Protein AF-A0A845HNL4-F1 (afdb_monomer_lite)

Radius of gyration: 24.34 Å; chains: 1; bounding box: 58×32×69 Å

Structure (mmCIF, N/CA/C/O backbone):
data_AF-A0A845HNL4-F1
#
_entry.id   AF-A0A845HNL4-F1
#
loop_
_atom_site.group_PDB
_atom_site.id
_atom_site.type_symbol
_atom_site.label_atom_id
_atom_site.label_alt_id
_atom_site.label_comp_id
_atom_site.label_asym_id
_atom_site.label_entity_id
_atom_site.label_seq_id
_atom_site.pdbx_PDB_ins_code
_atom_site.Cartn_x
_atom_site.Cartn_y
_atom_site.Cartn_z
_atom_site.occupancy
_atom_site.B_iso_or_equiv
_atom_site.auth_seq_id
_atom_site.auth_comp_id
_atom_site.auth_asym_id
_atom_site.auth_atom_id
_atom_site.pdbx_PDB_model_num
ATOM 1 N N . PRO A 1 1 ? -21.648 11.601 15.385 1.00 53.59 1 PRO A N 1
ATOM 2 C CA . PRO A 1 1 ? -22.491 10.475 14.918 1.00 53.59 1 PRO A CA 1
ATOM 3 C C . PRO A 1 1 ? -21.629 9.382 14.269 1.00 53.59 1 PRO A C 1
ATOM 5 O O . PRO A 1 1 ? -20.852 9.674 13.364 1.00 53.59 1 PRO A O 1
ATOM 8 N N . SER A 1 2 ? -21.687 8.156 14.793 1.00 60.50 2 SER A N 1
ATOM 9 C CA . SER A 1 2 ? -21.095 6.985 14.138 1.00 60.50 2 SER A CA 1
ATOM 10 C C . SER A 1 2 ? -21.927 6.616 12.909 1.00 60.50 2 SER A C 1
ATOM 12 O O . SER A 1 2 ? -23.152 6.721 12.933 1.00 60.50 2 SER A O 1
ATOM 14 N N . LEU A 1 3 ? -21.265 6.203 11.829 1.00 73.12 3 LEU A N 1
ATOM 15 C CA . LEU A 1 3 ? -21.950 5.634 10.673 1.00 73.12 3 LEU A CA 1
ATOM 16 C C . LEU A 1 3 ? -22.467 4.246 11.077 1.00 73.12 3 LEU A C 1
ATOM 18 O O . LEU A 1 3 ? -21.665 3.378 11.423 1.00 73.12 3 LEU A O 1
ATOM 22 N N . VAL A 1 4 ? -23.784 4.047 11.073 1.00 77.44 4 VAL A N 1
ATOM 23 C CA . VAL A 1 4 ? -24.401 2.739 11.327 1.00 77.44 4 VAL A CA 1
ATOM 24 C C . VAL A 1 4 ? -24.796 2.144 9.981 1.00 77.44 4 VAL A C 1
ATOM 26 O O . VAL A 1 4 ? -25.633 2.699 9.275 1.00 77.44 4 VAL A O 1
ATOM 29 N N . LEU A 1 5 ? -24.163 1.032 9.615 1.00 80.38 5 LEU A N 1
ATOM 30 C CA . LEU A 1 5 ? -24.476 0.267 8.410 1.00 80.38 5 LEU A CA 1
ATOM 31 C C . LEU A 1 5 ? -25.346 -0.929 8.803 1.00 80.38 5 LEU A C 1
ATOM 33 O O . LEU A 1 5 ? -24.921 -1.765 9.599 1.00 80.38 5 LEU A O 1
ATOM 37 N N . ALA A 1 6 ? -26.553 -1.016 8.244 1.00 85.50 6 ALA A N 1
ATOM 38 C CA . ALA A 1 6 ? -27.406 -2.187 8.407 1.00 85.50 6 ALA A CA 1
ATOM 39 C C . ALA A 1 6 ? -26.851 -3.332 7.549 1.00 85.50 6 ALA A C 1
ATOM 41 O O . ALA A 1 6 ? -26.884 -3.269 6.320 1.00 85.50 6 ALA A O 1
ATOM 42 N N . LEU A 1 7 ? -26.307 -4.362 8.196 1.00 83.31 7 LEU A N 1
ATOM 43 C CA . LEU A 1 7 ? -25.705 -5.502 7.515 1.00 83.31 7 LEU A CA 1
ATOM 44 C C . LEU A 1 7 ? -26.688 -6.687 7.514 1.00 83.31 7 LEU A C 1
ATOM 46 O O . LEU A 1 7 ? -27.108 -7.118 8.589 1.00 83.31 7 LEU A O 1
ATOM 50 N N . PRO A 1 8 ? -27.056 -7.244 6.346 1.00 91.69 8 PRO A N 1
ATOM 51 C CA . PRO A 1 8 ? -27.871 -8.452 6.276 1.00 91.69 8 PRO A CA 1
ATOM 52 C C . PRO A 1 8 ? -27.253 -9.600 7.082 1.00 91.69 8 PRO A C 1
ATOM 54 O O . PRO A 1 8 ? -26.057 -9.878 6.961 1.00 91.69 8 PRO A O 1
ATOM 57 N N . MET A 1 9 ? -28.068 -10.319 7.856 1.00 89.75 9 MET A N 1
ATOM 58 C CA . MET A 1 9 ? -27.580 -11.375 8.753 1.00 89.75 9 MET A CA 1
ATOM 59 C C . MET A 1 9 ? -26.735 -12.474 8.072 1.00 89.75 9 MET A C 1
ATOM 61 O O . MET A 1 9 ? -25.741 -12.911 8.658 1.00 89.75 9 MET A O 1
ATOM 65 N N . PRO A 1 10 ? -27.027 -12.903 6.825 1.00 92.75 10 PRO A N 1
ATOM 66 C CA . PRO A 1 10 ? -26.163 -13.849 6.117 1.00 92.75 10 PRO A CA 1
ATOM 67 C C . PRO A 1 10 ? -24.730 -13.331 5.928 1.00 92.75 10 PRO A C 1
ATOM 69 O O . PRO A 1 10 ? -23.771 -14.078 6.134 1.00 92.75 10 PRO A O 1
ATOM 72 N N . LEU A 1 11 ? -24.578 -12.043 5.599 1.00 91.69 11 LEU A N 1
ATOM 73 C CA . LEU A 1 11 ? -23.271 -11.400 5.457 1.00 91.69 11 LEU A CA 1
ATOM 74 C C . LEU A 1 11 ? -22.574 -11.268 6.813 1.00 91.69 11 LEU A C 1
ATOM 76 O O . LEU A 1 11 ? -21.374 -11.512 6.899 1.00 91.69 11 LEU A O 1
ATOM 80 N N . ALA A 1 12 ? -23.320 -10.963 7.881 1.00 89.81 12 ALA A N 1
ATOM 81 C CA . ALA A 1 12 ? -22.763 -10.839 9.228 1.00 89.81 12 ALA A CA 1
ATOM 82 C C . ALA A 1 12 ? -22.182 -12.174 9.711 1.00 89.81 12 ALA A C 1
ATOM 84 O O . ALA A 1 12 ? -21.071 -12.221 10.235 1.00 89.81 12 ALA A O 1
ATOM 85 N N . ARG A 1 13 ? -22.889 -13.281 9.455 1.00 92.56 13 ARG A N 1
ATOM 86 C CA . ARG A 1 13 ? -22.424 -14.635 9.787 1.00 92.56 13 ARG A CA 1
ATOM 87 C C . ARG A 1 13 ? -21.204 -15.049 8.968 1.00 92.56 13 ARG A C 1
ATOM 89 O O . ARG A 1 13 ? -20.293 -15.667 9.516 1.00 92.56 13 ARG A O 1
ATOM 96 N N . ALA A 1 14 ? -21.161 -14.706 7.679 1.00 92.44 14 ALA A N 1
ATOM 97 C CA . ALA A 1 14 ? -19.982 -14.943 6.847 1.00 92.44 14 ALA A CA 1
ATOM 98 C C . ALA A 1 14 ? -18.769 -14.154 7.370 1.00 92.44 14 ALA A C 1
ATOM 100 O O . ALA A 1 14 ? -17.710 -14.739 7.598 1.00 92.44 14 ALA A O 1
ATOM 101 N N . ALA A 1 15 ? -18.953 -12.862 7.655 1.00 88.62 15 ALA A N 1
ATOM 102 C CA . ALA A 1 15 ? -17.921 -12.007 8.229 1.00 88.62 15 ALA A CA 1
ATOM 103 C C . ALA A 1 15 ? -17.429 -12.534 9.585 1.00 88.62 15 ALA A C 1
ATOM 105 O O . ALA A 1 15 ? -16.225 -12.591 9.807 1.00 88.62 15 ALA A O 1
ATOM 106 N N . ALA A 1 16 ? -18.329 -12.992 10.459 1.00 90.38 16 ALA A N 1
ATOM 107 C CA . ALA A 1 16 ? -17.974 -13.548 11.762 1.00 90.38 16 ALA A CA 1
ATOM 108 C C . ALA A 1 16 ? -17.134 -14.832 11.662 1.00 90.38 16 ALA A C 1
ATOM 110 O O . ALA A 1 16 ? -16.214 -15.020 12.453 1.00 90.38 16 ALA A O 1
ATOM 111 N N . ARG A 1 17 ? -17.396 -15.701 10.675 1.00 91.00 17 ARG A N 1
ATOM 112 C CA . ARG A 1 17 ? -16.577 -16.906 10.439 1.00 91.00 17 ARG A CA 1
ATOM 113 C C . ARG A 1 17 ? -15.164 -16.563 9.984 1.00 91.00 17 ARG A C 1
ATOM 115 O O . ARG A 1 17 ? -14.217 -17.164 10.473 1.00 91.00 17 ARG A O 1
ATOM 122 N N . VAL A 1 18 ? -15.034 -15.597 9.076 1.00 87.12 18 VAL A N 1
ATOM 123 C CA . VAL A 1 18 ? -13.724 -15.123 8.604 1.00 87.12 18 VAL A CA 1
ATOM 124 C C . VAL A 1 18 ? -12.980 -14.417 9.737 1.00 87.12 18 VAL A C 1
ATOM 126 O O . VAL A 1 18 ? -11.803 -14.673 9.968 1.00 87.12 18 VAL A O 1
ATOM 129 N N . ALA A 1 19 ? -13.676 -13.563 10.487 1.00 85.69 19 ALA A N 1
ATOM 130 C CA . ALA A 1 19 ? -13.095 -12.819 11.591 1.00 85.69 19 ALA A CA 1
ATOM 131 C C . ALA A 1 19 ? -12.638 -13.728 12.739 1.00 85.69 19 ALA A C 1
ATOM 133 O O . ALA A 1 19 ? -11.627 -13.439 13.368 1.00 85.69 19 ALA A O 1
ATOM 134 N N . ALA A 1 20 ? -13.299 -14.867 12.963 1.00 87.38 20 ALA A N 1
ATOM 135 C CA . ALA A 1 20 ? -12.880 -15.852 13.959 1.00 87.38 20 ALA A CA 1
ATOM 136 C C . ALA A 1 20 ? -11.496 -16.475 13.691 1.00 87.38 20 ALA A C 1
ATOM 138 O O . ALA A 1 20 ? -10.906 -17.041 14.607 1.00 87.38 20 ALA A O 1
ATOM 139 N N . TRP A 1 21 ? -10.950 -16.366 12.473 1.00 82.38 21 TRP A N 1
ATOM 140 C CA . TRP A 1 21 ? -9.577 -16.797 12.179 1.00 82.38 21 TRP A CA 1
ATOM 141 C C . TRP A 1 21 ? -8.518 -15.809 12.684 1.00 82.38 21 TRP A C 1
ATOM 143 O O . TRP A 1 21 ? -7.339 -16.154 12.752 1.00 82.38 21 TRP A O 1
ATOM 153 N N . MET A 1 22 ? -8.917 -14.588 13.055 1.00 77.81 22 MET A N 1
ATOM 154 C CA . MET A 1 22 ? -8.028 -13.599 13.654 1.00 77.81 22 MET A CA 1
ATOM 155 C C . MET A 1 22 ? -7.989 -13.773 15.179 1.00 77.81 22 MET A C 1
ATOM 157 O O . MET A 1 22 ? -9.034 -13.684 15.834 1.00 77.81 22 MET A O 1
ATOM 161 N N . PRO A 1 23 ? -6.796 -13.968 15.777 1.00 67.56 23 PRO A N 1
ATOM 162 C CA . PRO A 1 23 ? -6.643 -13.952 17.226 1.00 67.56 23 PRO A CA 1
ATOM 163 C C . PRO A 1 23 ? -7.203 -12.642 17.798 1.00 67.56 23 PRO A C 1
ATOM 165 O O . PRO A 1 23 ? -6.865 -11.562 17.313 1.00 67.56 23 PRO A O 1
ATOM 168 N N . SER A 1 24 ? -8.051 -12.739 18.825 1.00 73.19 24 SER A N 1
ATOM 169 C CA . SER A 1 24 ? -8.692 -11.594 19.501 1.00 73.19 24 SER A CA 1
ATOM 170 C C . SER A 1 24 ? -9.795 -10.867 18.714 1.00 73.19 24 SER A C 1
ATOM 172 O O . SER A 1 24 ? -10.089 -9.706 19.011 1.00 73.19 24 SER A O 1
ATOM 174 N N . SER A 1 25 ? -10.438 -11.515 17.735 1.00 80.50 25 SER A N 1
ATOM 175 C CA . SER A 1 25 ? -11.620 -10.933 17.086 1.00 80.50 25 SER A CA 1
ATOM 176 C C . SER A 1 25 ? -12.777 -10.734 18.072 1.00 80.50 25 SER A C 1
ATOM 178 O O . SER A 1 25 ? -13.198 -11.666 18.755 1.00 80.50 25 SER A O 1
ATOM 180 N N . ALA A 1 26 ? -13.337 -9.522 18.100 1.00 82.19 26 ALA A N 1
ATOM 181 C CA . ALA A 1 26 ? -14.572 -9.226 18.831 1.00 82.19 26 ALA A CA 1
ATOM 182 C C . ALA A 1 26 ? -15.824 -9.781 18.120 1.00 82.19 26 ALA A C 1
ATOM 184 O O . ALA A 1 26 ? -16.861 -9.998 18.751 1.00 82.19 26 ALA A O 1
ATOM 185 N N . LEU A 1 27 ? -15.730 -10.016 16.807 1.00 87.38 27 LEU A N 1
ATOM 186 C CA . LEU A 1 27 ? -16.795 -10.589 15.993 1.00 87.38 27 LEU A CA 1
ATOM 187 C C . LEU A 1 27 ? -16.498 -12.072 15.758 1.00 87.38 27 LEU A C 1
ATOM 189 O O . LEU A 1 27 ? -15.640 -12.425 14.947 1.00 87.38 27 LEU A O 1
ATOM 193 N N . THR A 1 28 ? -17.214 -12.933 16.469 1.00 91.12 28 THR A N 1
ATOM 194 C CA . THR A 1 28 ? -17.178 -14.388 16.317 1.00 91.12 28 THR A CA 1
ATOM 195 C C . THR A 1 28 ? -18.598 -14.898 16.076 1.00 91.12 28 THR A C 1
ATOM 197 O O . THR A 1 28 ? -19.565 -14.181 16.352 1.00 91.12 28 THR A O 1
ATOM 200 N N . PRO A 1 29 ? -18.775 -16.121 15.544 1.00 90.94 29 PRO A N 1
ATOM 201 C CA . PRO A 1 29 ? -20.105 -16.703 15.397 1.00 90.94 29 PRO A CA 1
ATOM 202 C C . PRO A 1 29 ? -20.878 -16.733 16.721 1.00 90.94 29 PRO A C 1
ATOM 204 O O . PRO A 1 29 ? -22.077 -16.468 16.726 1.00 90.94 29 PRO A O 1
ATOM 207 N N . ASP A 1 30 ? -20.185 -16.981 17.835 1.00 89.62 30 ASP A N 1
ATOM 208 C CA . ASP A 1 30 ? -20.789 -17.008 19.166 1.00 89.62 30 ASP A CA 1
ATOM 209 C C . ASP A 1 30 ? -21.161 -15.608 19.656 1.00 89.62 30 ASP A C 1
ATOM 211 O O . ASP A 1 30 ? -22.285 -15.417 20.111 1.00 89.62 30 ASP A O 1
ATOM 215 N N . SER A 1 31 ? -20.286 -14.604 19.504 1.00 90.31 31 SER A N 1
ATOM 216 C CA . SER A 1 31 ? -20.621 -13.232 19.913 1.00 90.31 31 SER A CA 1
ATOM 217 C C . SER A 1 31 ? -21.752 -12.644 19.067 1.00 90.31 31 SER A C 1
ATOM 219 O O . SER A 1 31 ? -22.621 -11.957 19.602 1.00 90.31 31 SER A O 1
ATOM 221 N N . LEU A 1 32 ? -21.810 -12.980 17.772 1.00 91.38 32 LEU A N 1
ATOM 222 C CA . LEU A 1 32 ? -22.928 -12.621 16.902 1.00 91.38 32 LEU A CA 1
ATOM 223 C C . LEU A 1 32 ? -24.220 -13.324 17.331 1.00 91.38 32 LEU A C 1
ATOM 225 O O . LEU A 1 32 ? -25.264 -12.683 17.379 1.00 91.38 32 LEU A O 1
ATOM 229 N N . ARG A 1 33 ? -24.164 -14.611 17.694 1.00 89.25 33 ARG A N 1
ATOM 230 C CA . ARG A 1 33 ? -25.331 -15.346 18.204 1.00 89.25 33 ARG A CA 1
ATOM 231 C C . ARG A 1 33 ? -25.833 -14.764 19.522 1.00 89.25 33 ARG A C 1
ATOM 233 O O . ARG A 1 33 ? -27.036 -14.598 19.690 1.00 89.25 33 ARG A O 1
ATOM 240 N N . MET A 1 34 ? -24.923 -14.425 20.433 1.00 88.50 34 MET A N 1
ATOM 241 C CA . MET A 1 34 ? -25.261 -13.756 21.688 1.00 88.50 34 MET A CA 1
ATOM 242 C C . MET A 1 34 ? -25.917 -12.397 21.434 1.00 88.50 34 MET A C 1
ATOM 244 O O . MET A 1 34 ? -26.867 -12.054 22.135 1.00 88.50 34 MET A O 1
ATOM 248 N N . LEU A 1 35 ? -25.445 -11.654 20.425 1.00 88.25 35 LEU A N 1
ATOM 249 C CA . LEU A 1 35 ? -26.031 -10.382 20.006 1.00 88.25 35 LEU A CA 1
ATOM 250 C C . LEU A 1 35 ? -27.430 -10.575 19.400 1.00 88.25 35 LEU A C 1
ATOM 252 O O . LEU A 1 35 ? -28.349 -9.863 19.796 1.00 88.25 35 LEU A O 1
ATOM 256 N N . GLU A 1 36 ? -27.612 -11.560 18.511 1.00 87.56 36 GLU A N 1
ATOM 257 C CA . GLU A 1 36 ? -28.922 -11.946 17.957 1.00 87.56 36 GLU A CA 1
ATOM 258 C C . GLU A 1 36 ? -29.910 -12.280 19.093 1.00 87.56 36 GLU A C 1
ATOM 260 O O . GLU A 1 36 ? -31.011 -11.745 19.128 1.00 87.56 36 GLU A O 1
ATOM 265 N N . GLN A 1 37 ? -29.496 -13.090 20.073 1.00 84.94 37 GLN A N 1
ATOM 266 C CA . GLN A 1 37 ? -30.321 -13.475 21.229 1.00 84.94 37 GLN A CA 1
ATOM 267 C C . GLN A 1 37 ? -30.581 -12.326 22.217 1.00 84.94 37 GLN A C 1
ATOM 269 O O . GLN A 1 37 ? -31.534 -12.376 22.993 1.00 84.94 37 GLN A O 1
ATOM 274 N N . SER A 1 38 ? -29.737 -11.291 22.214 1.00 82.38 38 SER A N 1
ATOM 275 C CA . SER A 1 38 ? -29.938 -10.095 23.039 1.00 82.38 38 SER A CA 1
ATOM 276 C C . SER A 1 38 ? -30.982 -9.137 22.463 1.00 82.38 38 SER A C 1
ATOM 278 O O . SER A 1 38 ? -31.469 -8.285 23.201 1.00 82.38 38 SER A O 1
ATOM 280 N N . ALA A 1 39 ? -31.350 -9.283 21.182 1.00 80.94 39 ALA A N 1
ATOM 281 C CA . ALA A 1 39 ? -32.302 -8.393 20.516 1.00 80.94 39 ALA A CA 1
ATOM 282 C C . ALA A 1 39 ? -33.675 -8.372 21.211 1.00 80.94 39 ALA A C 1
ATOM 284 O O . ALA A 1 39 ? -34.285 -7.312 21.318 1.00 80.94 39 ALA A O 1
ATOM 285 N N . ASP A 1 40 ? -34.100 -9.513 21.760 1.00 76.56 40 ASP A N 1
ATOM 286 C CA . ASP A 1 40 ? -35.367 -9.661 22.487 1.00 76.56 40 ASP A CA 1
ATOM 287 C C . ASP A 1 40 ? -35.219 -9.400 24.004 1.00 76.56 40 ASP A C 1
ATOM 289 O O . ASP A 1 40 ? -36.140 -9.648 24.779 1.00 76.56 40 ASP A O 1
ATOM 293 N N . GLY A 1 41 ? -34.040 -8.959 24.464 1.00 69.00 41 GLY A N 1
ATOM 294 C CA . GLY A 1 41 ? -33.725 -8.741 25.885 1.00 69.00 41 GLY A CA 1
ATOM 295 C C . GLY A 1 41 ? -33.493 -10.021 26.705 1.00 69.00 41 GLY A C 1
ATOM 296 O O . GLY A 1 41 ? -33.149 -9.948 27.882 1.00 69.00 41 GLY A O 1
ATOM 297 N N . GLY A 1 42 ? -33.627 -11.207 26.101 1.00 73.94 42 GLY A N 1
ATOM 298 C CA . GLY A 1 42 ? -33.476 -12.495 26.795 1.00 73.94 42 GLY A CA 1
ATOM 299 C C . GLY A 1 42 ? -32.039 -12.842 27.204 1.00 73.94 42 GLY A C 1
ATOM 300 O O . GLY A 1 42 ? -31.834 -13.662 28.094 1.00 73.94 42 GLY A O 1
ATOM 301 N N . ASN A 1 43 ? -31.043 -12.205 26.581 1.00 77.81 43 ASN A N 1
ATOM 302 C CA . ASN A 1 43 ? -29.617 -12.409 26.863 1.00 77.81 43 ASN A CA 1
ATOM 303 C C . ASN A 1 43 ? -28.954 -11.165 27.490 1.00 77.81 43 ASN A C 1
ATOM 305 O O . ASN A 1 43 ? -27.781 -10.877 27.250 1.00 77.81 43 ASN A O 1
ATOM 309 N N . THR A 1 44 ? -29.717 -10.389 28.262 1.00 77.62 44 THR A N 1
ATOM 310 C CA . THR A 1 44 ? -29.204 -9.267 29.061 1.00 77.62 44 THR A CA 1
ATOM 311 C C . THR A 1 44 ? -29.428 -9.542 30.542 1.00 77.62 44 THR A C 1
ATOM 313 O O . THR A 1 44 ? -30.558 -9.757 30.968 1.00 77.62 44 THR A O 1
ATOM 316 N N . ALA A 1 45 ? -28.352 -9.551 31.331 1.00 81.94 45 ALA A N 1
ATOM 317 C CA . ALA A 1 45 ? -28.436 -9.701 32.781 1.00 81.94 45 ALA A CA 1
ATOM 318 C C . ALA A 1 45 ? -28.841 -8.380 33.456 1.00 81.94 45 ALA A C 1
ATOM 320 O O . ALA A 1 45 ? -28.549 -7.299 32.937 1.00 81.94 45 ALA A O 1
ATOM 321 N N . ASP A 1 46 ? -29.456 -8.471 34.638 1.00 84.81 46 ASP A N 1
ATOM 322 C CA . ASP A 1 46 ? -29.698 -7.304 35.487 1.00 84.81 46 ASP A CA 1
ATOM 323 C C . ASP A 1 46 ? -28.367 -6.611 35.831 1.00 84.81 46 ASP A C 1
ATOM 325 O O . ASP A 1 46 ? -27.398 -7.239 36.266 1.00 84.81 46 ASP A O 1
ATOM 329 N N . ALA A 1 47 ? -28.319 -5.296 35.618 1.00 86.88 47 ALA A N 1
ATOM 330 C CA . ALA A 1 47 ? -27.156 -4.467 35.896 1.00 86.88 47 ALA A CA 1
ATOM 331 C C . ALA A 1 47 ? -27.000 -4.135 37.390 1.00 86.88 47 ALA A C 1
ATOM 333 O O . ALA A 1 47 ? -25.915 -3.707 37.795 1.00 86.88 47 ALA A O 1
ATOM 334 N N . ALA A 1 48 ? -28.042 -4.314 38.213 1.00 91.12 48 ALA A N 1
ATOM 335 C CA . ALA A 1 48 ? -28.046 -3.910 39.619 1.00 91.12 48 ALA A CA 1
ATOM 336 C C . ALA A 1 48 ? -26.879 -4.491 40.447 1.00 91.12 48 ALA A C 1
ATOM 338 O O . ALA A 1 48 ? -26.236 -3.711 41.156 1.00 91.12 48 ALA A O 1
ATOM 339 N N . PRO A 1 49 ? -26.501 -5.783 40.326 1.00 92.56 49 PRO A N 1
ATOM 340 C CA . PRO A 1 49 ? -25.351 -6.328 41.052 1.00 92.56 49 PRO A CA 1
ATOM 341 C C . PRO A 1 49 ? -24.032 -5.641 40.673 1.00 92.56 49 PRO A C 1
ATOM 343 O O . PRO A 1 49 ? -23.211 -5.328 41.536 1.00 92.56 49 PRO A O 1
ATOM 346 N N . ALA A 1 50 ? -23.838 -5.347 39.384 1.00 90.38 50 ALA A N 1
ATOM 347 C CA . ALA A 1 50 ? -22.642 -4.661 38.903 1.00 90.38 50 ALA A CA 1
ATOM 348 C C . ALA A 1 50 ? -22.598 -3.199 39.375 1.00 90.38 50 ALA A C 1
ATOM 350 O O . ALA A 1 50 ? -21.538 -2.709 39.764 1.00 90.38 50 ALA A O 1
ATOM 351 N N . VAL A 1 51 ? -23.744 -2.511 39.383 1.00 93.88 51 VAL A N 1
ATOM 352 C CA . VAL A 1 51 ? -23.873 -1.141 39.906 1.00 93.88 51 VAL A CA 1
ATOM 353 C C . VAL A 1 51 ? -23.580 -1.098 41.406 1.00 93.88 51 VAL A C 1
ATOM 355 O O . VAL A 1 51 ? -22.829 -0.224 41.842 1.00 93.88 51 VAL A O 1
ATOM 358 N N . ALA A 1 52 ? -24.102 -2.056 42.179 1.00 94.62 52 ALA A N 1
ATOM 359 C CA . ALA A 1 52 ? -23.845 -2.169 43.613 1.00 94.62 52 ALA A CA 1
ATOM 360 C C . ALA A 1 52 ? -22.350 -2.372 43.909 1.00 94.62 52 ALA A C 1
ATOM 362 O O . ALA A 1 52 ? -21.798 -1.699 44.775 1.00 94.62 52 ALA A O 1
ATOM 363 N N . MET A 1 53 ? -21.672 -3.233 43.141 1.00 94.75 53 MET A N 1
ATOM 364 C CA . MET A 1 53 ? -20.235 -3.480 43.303 1.00 94.75 53 MET A CA 1
ATOM 365 C C . MET A 1 53 ? -19.370 -2.280 42.883 1.00 94.75 53 MET A C 1
ATOM 367 O O . MET A 1 53 ? -18.332 -2.017 43.485 1.00 94.75 53 MET A O 1
ATOM 371 N N . LEU A 1 54 ? -19.776 -1.548 41.842 1.00 93.25 54 LEU A N 1
ATOM 372 C CA . LEU A 1 54 ? -19.028 -0.401 41.318 1.00 93.25 54 LEU A CA 1
ATOM 373 C C . LEU A 1 54 ? -19.284 0.905 42.082 1.00 93.25 54 LEU A C 1
ATOM 375 O O . LEU A 1 54 ? -18.522 1.856 41.896 1.00 93.25 54 LEU A O 1
ATOM 379 N N . GLY A 1 55 ? -20.368 0.993 42.861 1.00 94.75 55 GLY A N 1
ATOM 380 C CA . GLY A 1 55 ? -20.799 2.223 43.537 1.00 94.75 55 GLY A CA 1
ATOM 381 C C . GLY A 1 55 ? -21.177 3.361 42.578 1.00 94.75 55 GLY A C 1
ATOM 382 O O . GLY A 1 55 ? -21.189 4.527 42.966 1.00 94.75 55 GLY A O 1
ATOM 383 N N . ARG A 1 56 ? -21.432 3.050 41.300 1.00 90.94 56 ARG A N 1
ATOM 384 C CA . ARG A 1 56 ? -21.793 4.014 40.249 1.00 90.94 56 ARG A CA 1
ATOM 385 C C . ARG A 1 56 ? -22.601 3.336 39.138 1.00 90.94 56 ARG A C 1
ATOM 387 O O . ARG A 1 56 ? -22.422 2.134 38.926 1.00 90.94 56 ARG A O 1
ATOM 394 N N . PRO A 1 57 ? -23.418 4.082 38.371 1.00 88.06 57 PRO A N 1
ATOM 395 C CA . PRO A 1 57 ? -24.100 3.525 37.206 1.00 88.06 57 PRO A CA 1
ATOM 396 C C . PRO A 1 57 ? -23.106 3.006 36.153 1.00 88.06 57 PRO A C 1
ATOM 398 O O . PRO A 1 57 ? -21.998 3.539 35.996 1.00 88.06 57 PRO A O 1
ATOM 401 N N . LEU A 1 58 ? -23.518 1.975 35.406 1.00 86.38 58 LEU A N 1
ATOM 402 C CA . LEU A 1 58 ? -22.786 1.514 34.226 1.00 86.38 58 LEU A CA 1
ATOM 403 C C . LEU A 1 58 ? -22.724 2.636 33.184 1.00 86.38 58 LEU A C 1
ATOM 405 O O . LEU A 1 58 ? -23.639 3.448 33.054 1.00 86.38 58 LEU A O 1
ATOM 409 N N . ARG A 1 59 ? -21.614 2.705 32.446 1.00 85.94 59 ARG A N 1
ATOM 410 C CA . ARG A 1 59 ? -21.443 3.733 31.416 1.00 85.94 59 ARG A CA 1
ATOM 411 C C . ARG A 1 59 ? -22.236 3.350 30.177 1.00 85.94 59 ARG A C 1
ATOM 413 O O . ARG A 1 59 ? -22.114 2.230 29.696 1.00 85.94 59 ARG A O 1
ATOM 420 N N . ASP A 1 60 ? -22.955 4.322 29.638 1.00 82.31 60 ASP A N 1
ATOM 421 C CA . ASP A 1 60 ? -23.650 4.210 28.360 1.00 82.31 60 ASP A CA 1
ATOM 422 C C . ASP A 1 60 ? -22.658 3.864 27.223 1.00 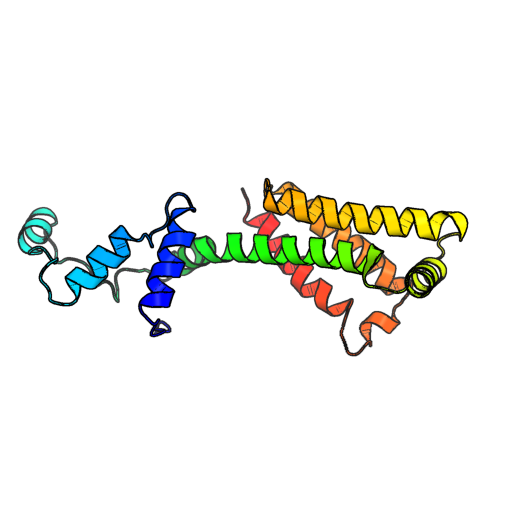82.31 60 ASP A C 1
ATOM 424 O O . ASP A 1 60 ? -21.693 4.615 27.021 1.00 82.31 60 ASP A O 1
ATOM 428 N N . PRO A 1 61 ? -22.870 2.772 26.458 1.00 77.06 61 PRO A N 1
ATOM 429 C CA . PRO A 1 61 ? -22.083 2.434 25.272 1.00 77.06 61 PRO A CA 1
ATOM 430 C C . PRO A 1 61 ? -22.013 3.549 24.211 1.00 77.06 61 PRO A C 1
ATOM 432 O O . PRO A 1 61 ? -21.067 3.601 23.428 1.00 77.06 61 PRO A O 1
ATOM 435 N N . ALA A 1 62 ? -22.961 4.487 24.190 1.00 77.75 62 ALA A N 1
ATOM 436 C CA . ALA A 1 62 ? -22.886 5.648 23.305 1.00 77.75 62 ALA A CA 1
ATOM 437 C C . ALA A 1 62 ? -21.866 6.702 23.779 1.00 77.75 62 ALA A C 1
ATOM 439 O O . ALA A 1 62 ? -21.424 7.538 22.991 1.00 77.75 62 ALA A O 1
ATOM 440 N N . ARG A 1 63 ? -21.482 6.683 25.065 1.00 79.69 63 ARG A N 1
ATOM 441 C CA . ARG A 1 63 ? -20.653 7.721 25.711 1.00 79.69 63 ARG A CA 1
ATOM 442 C C . ARG A 1 63 ? -19.413 7.180 26.423 1.00 79.69 63 ARG A C 1
ATOM 444 O O . ARG A 1 63 ? -18.616 7.964 26.934 1.00 79.69 63 ARG A O 1
ATOM 451 N N . PHE A 1 64 ? -19.233 5.860 26.490 1.00 82.88 64 PHE A N 1
ATOM 452 C CA . PHE A 1 64 ? -18.119 5.260 27.231 1.00 82.88 64 PHE A CA 1
ATOM 453 C C . PHE A 1 64 ? -16.756 5.530 26.580 1.00 82.88 64 PHE A C 1
ATOM 455 O O . PHE A 1 64 ? -15.755 5.617 27.298 1.00 82.88 64 PHE A O 1
ATOM 462 N N . ALA A 1 65 ? -16.716 5.643 25.248 1.00 81.75 65 ALA A N 1
ATOM 463 C CA . ALA A 1 65 ? -15.494 5.851 24.485 1.00 81.75 65 ALA A CA 1
ATOM 464 C C . ALA A 1 65 ? -15.059 7.319 24.557 1.00 81.75 65 ALA A C 1
ATOM 466 O O . ALA A 1 65 ? -15.786 8.229 24.159 1.00 81.75 65 ALA A O 1
ATOM 467 N N . ARG A 1 66 ? -13.839 7.557 25.044 1.00 85.00 66 ARG A N 1
ATOM 468 C CA . ARG A 1 66 ? -13.244 8.898 25.081 1.00 85.00 66 ARG A CA 1
ATOM 469 C C . ARG A 1 66 ? -12.678 9.263 23.704 1.00 85.00 66 ARG A C 1
ATOM 471 O O . ARG A 1 66 ? -12.136 8.381 23.034 1.00 85.00 66 ARG A O 1
ATOM 478 N N . PRO A 1 67 ? -12.676 10.550 23.306 1.00 84.19 67 PRO A N 1
ATOM 479 C CA . PRO A 1 67 ? -12.074 10.984 22.041 1.00 84.19 67 PRO A CA 1
ATOM 480 C C . PRO A 1 67 ? -10.626 10.508 21.841 1.00 84.19 67 PRO A C 1
ATOM 482 O O . PRO A 1 67 ? -10.251 10.123 20.736 1.00 84.19 67 PRO A O 1
ATOM 485 N N . SER A 1 68 ? -9.832 10.440 22.916 1.00 88.12 68 SER A N 1
ATOM 486 C CA . SER A 1 68 ? -8.444 9.958 22.885 1.00 88.12 68 SER A CA 1
ATOM 487 C C . SER A 1 68 ? -8.297 8.470 22.540 1.00 88.12 68 SER A C 1
ATOM 489 O O . SER A 1 68 ? -7.263 8.063 22.020 1.00 88.12 68 SER A O 1
ATOM 491 N N . GLN A 1 69 ? -9.322 7.648 22.785 1.00 87.94 69 GLN A N 1
ATOM 492 C CA . GLN A 1 69 ? -9.300 6.210 22.488 1.00 87.94 69 GLN A CA 1
ATOM 493 C C . GLN A 1 69 ? -9.619 5.913 21.017 1.00 87.94 69 GLN A C 1
ATOM 495 O O . GLN A 1 69 ? -9.347 4.813 20.536 1.00 87.94 69 GLN A O 1
ATOM 500 N N . ARG A 1 70 ? -10.164 6.894 20.283 1.00 85.62 70 ARG A N 1
ATOM 501 C CA . ARG A 1 70 ? -10.615 6.719 18.898 1.00 85.62 70 ARG A CA 1
ATOM 502 C C . ARG A 1 70 ? -9.478 6.338 17.955 1.00 85.62 70 ARG A C 1
ATOM 504 O O . ARG A 1 70 ? -9.663 5.443 17.141 1.00 85.62 70 ARG A O 1
ATOM 511 N N . ILE A 1 71 ? -8.316 6.985 18.065 1.00 88.19 71 ILE A N 1
ATOM 512 C CA . ILE A 1 71 ? -7.172 6.723 17.174 1.00 88.19 71 ILE A CA 1
ATOM 513 C C . ILE A 1 71 ? -6.691 5.280 17.341 1.00 88.19 71 ILE A C 1
ATOM 515 O O . ILE A 1 71 ? -6.563 4.563 16.354 1.00 88.19 71 ILE A O 1
ATOM 519 N N . GLY A 1 72 ? -6.500 4.832 18.586 1.00 88.31 72 GLY A N 1
ATOM 520 C CA . GLY A 1 72 ? -6.098 3.455 18.872 1.00 88.31 72 GLY A CA 1
ATOM 521 C C . GLY A 1 72 ? -7.119 2.433 18.371 1.00 88.31 72 GLY A C 1
ATOM 522 O O . GLY A 1 72 ? -6.739 1.467 17.721 1.00 88.31 72 GLY A O 1
ATOM 523 N N . ALA A 1 73 ? -8.413 2.681 18.600 1.00 86.62 73 ALA A N 1
ATOM 524 C CA . ALA A 1 73 ? -9.489 1.802 18.143 1.00 86.62 73 ALA A CA 1
ATOM 525 C C . ALA A 1 73 ? -9.639 1.752 16.612 1.00 86.62 73 ALA A C 1
ATOM 527 O O . ALA A 1 73 ? -10.042 0.730 16.073 1.00 86.62 73 ALA A O 1
ATOM 528 N N . VAL A 1 74 ? -9.332 2.840 15.899 1.00 89.00 74 VAL A N 1
ATOM 529 C CA . VAL A 1 74 ? -9.288 2.838 14.428 1.00 89.00 74 VAL A CA 1
ATOM 530 C C . VAL A 1 74 ? -8.059 2.084 13.928 1.00 89.00 74 VAL A C 1
ATOM 532 O O . VAL A 1 74 ? -8.139 1.314 12.975 1.00 89.00 74 VAL A O 1
ATOM 535 N N . TRP A 1 75 ? -6.920 2.266 14.593 1.00 91.00 75 TRP A N 1
ATOM 536 C CA . TRP A 1 75 ? -5.661 1.652 14.190 1.00 91.00 75 TRP A CA 1
ATOM 537 C C . TRP A 1 75 ? -5.687 0.120 14.231 1.00 91.00 75 TRP A C 1
ATOM 539 O O . TRP A 1 75 ? -5.060 -0.510 13.382 1.00 91.00 75 TRP A O 1
ATOM 549 N N . THR A 1 76 ? -6.431 -0.486 15.165 1.00 87.69 76 THR A N 1
ATOM 550 C CA . THR A 1 76 ? -6.510 -1.953 15.298 1.00 87.69 76 THR A CA 1
ATOM 551 C C . THR A 1 76 ? -6.985 -2.650 14.026 1.00 87.69 76 THR A C 1
ATOM 553 O O . THR A 1 76 ? -6.498 -3.737 13.730 1.00 87.69 76 THR A O 1
ATOM 556 N N . TRP A 1 77 ? -7.884 -2.033 13.254 1.00 86.31 77 TRP A N 1
ATOM 557 C CA . TRP A 1 77 ? -8.346 -2.568 11.969 1.00 86.31 77 TRP A CA 1
ATOM 558 C C . TRP A 1 77 ? -7.719 -1.860 10.762 1.00 86.31 77 TRP A C 1
ATOM 560 O O . TRP A 1 77 ? -7.530 -2.485 9.721 1.00 86.31 77 TRP A O 1
ATOM 570 N N . ALA A 1 78 ? -7.346 -0.581 10.883 1.00 92.06 78 ALA A N 1
ATOM 571 C CA . ALA A 1 78 ? -6.730 0.155 9.782 1.00 92.06 78 ALA A CA 1
ATOM 572 C C . ALA A 1 78 ? -5.325 -0.371 9.453 1.00 92.06 78 ALA A C 1
ATOM 574 O O . ALA A 1 78 ? -4.996 -0.525 8.282 1.00 92.06 78 ALA A O 1
ATOM 575 N N . ALA A 1 79 ? -4.508 -0.699 10.459 1.00 92.06 79 ALA A N 1
ATOM 576 C CA . ALA A 1 79 ? -3.151 -1.204 10.250 1.00 92.06 79 ALA A CA 1
ATOM 577 C C . ALA A 1 79 ? -3.089 -2.510 9.427 1.00 92.06 79 ALA A C 1
ATOM 579 O O . ALA A 1 79 ? -2.340 -2.544 8.443 1.00 92.06 79 ALA A O 1
ATOM 580 N N . PRO A 1 80 ? -3.852 -3.579 9.751 1.00 90.94 80 PRO A N 1
ATOM 581 C CA . PRO A 1 80 ? -3.861 -4.786 8.925 1.00 90.94 80 PRO A CA 1
ATOM 582 C C . PRO A 1 80 ? -4.461 -4.537 7.536 1.00 90.94 80 PRO A C 1
ATOM 584 O O . PRO A 1 80 ? -3.925 -5.051 6.557 1.00 90.94 80 PRO A O 1
ATOM 587 N N . LEU A 1 81 ? -5.497 -3.697 7.417 1.00 93.06 81 LEU A N 1
ATOM 588 C CA . LEU A 1 81 ? -6.079 -3.334 6.121 1.00 93.06 81 LEU A CA 1
ATOM 589 C C . LEU A 1 81 ? -5.065 -2.618 5.214 1.00 93.06 81 LEU A C 1
ATOM 591 O O . LEU A 1 81 ? -4.919 -2.975 4.045 1.00 93.06 81 LEU A O 1
ATOM 595 N N . ILE A 1 82 ? -4.336 -1.637 5.757 1.00 95.38 82 ILE A N 1
ATOM 596 C CA . ILE A 1 82 ? -3.255 -0.929 5.058 1.00 95.38 82 ILE A CA 1
ATOM 597 C C . ILE A 1 82 ? -2.174 -1.923 4.634 1.00 95.38 82 ILE A C 1
ATOM 599 O O . ILE A 1 82 ? -1.755 -1.918 3.481 1.00 95.38 82 ILE A O 1
ATOM 603 N N . THR A 1 83 ? -1.759 -2.807 5.545 1.00 95.00 83 THR A N 1
ATOM 604 C CA . THR A 1 83 ? -0.734 -3.825 5.276 1.00 95.00 83 THR A CA 1
ATOM 605 C C . THR A 1 83 ? -1.145 -4.745 4.129 1.00 95.00 83 THR A C 1
ATOM 607 O O . THR A 1 83 ? -0.373 -4.917 3.191 1.00 95.00 83 THR A O 1
ATOM 610 N N . MET A 1 84 ? -2.370 -5.281 4.154 1.00 95.38 84 MET A N 1
ATOM 611 C CA . MET A 1 84 ? -2.899 -6.123 3.076 1.00 95.38 84 MET A CA 1
ATOM 612 C C . MET A 1 84 ? -2.992 -5.370 1.750 1.00 95.38 84 MET A C 1
ATOM 614 O O . MET A 1 84 ? -2.615 -5.910 0.716 1.00 95.38 84 MET A O 1
ATOM 618 N N . THR A 1 85 ? -3.468 -4.125 1.777 1.00 96.44 85 THR A N 1
ATOM 619 C CA . THR A 1 85 ? -3.623 -3.308 0.565 1.00 96.44 85 THR A CA 1
ATOM 620 C C . THR A 1 85 ? -2.269 -3.012 -0.075 1.00 96.44 85 THR A C 1
ATOM 622 O O . THR A 1 85 ? -2.119 -3.163 -1.283 1.00 96.44 85 THR A O 1
ATOM 625 N N . VAL A 1 86 ? -1.264 -2.643 0.724 1.00 96.81 86 VAL A N 1
ATOM 626 C CA . VAL A 1 86 ? 0.095 -2.389 0.225 1.00 96.81 86 VAL A CA 1
ATOM 627 C C . VAL A 1 86 ? 0.752 -3.682 -0.257 1.00 96.81 86 VAL A C 1
ATOM 629 O O . VAL A 1 86 ? 1.373 -3.688 -1.313 1.00 96.81 86 VAL A O 1
ATOM 632 N N . ALA A 1 87 ? 0.586 -4.794 0.461 1.00 97.31 87 ALA A N 1
ATOM 633 C CA . ALA A 1 87 ? 1.105 -6.083 0.019 1.00 97.31 87 ALA A CA 1
ATOM 634 C C . ALA A 1 87 ? 0.504 -6.507 -1.329 1.00 97.31 87 ALA A C 1
ATOM 636 O O . ALA A 1 87 ? 1.234 -6.901 -2.235 1.00 97.31 87 ALA A O 1
ATOM 637 N N . LEU A 1 88 ? -0.817 -6.372 -1.483 1.00 97.50 88 LEU A N 1
ATOM 638 C CA . LEU A 1 88 ? -1.509 -6.655 -2.735 1.00 97.50 88 LEU A CA 1
ATOM 639 C C . LEU A 1 88 ? -1.040 -5.726 -3.858 1.00 97.50 88 LEU A C 1
ATOM 641 O O . LEU A 1 88 ? -0.834 -6.198 -4.969 1.00 97.50 88 LEU A O 1
ATOM 645 N N . LEU A 1 89 ? -0.836 -4.438 -3.568 1.00 97.06 89 LEU A N 1
ATOM 646 C CA . LEU A 1 89 ? -0.276 -3.485 -4.524 1.00 97.06 89 LE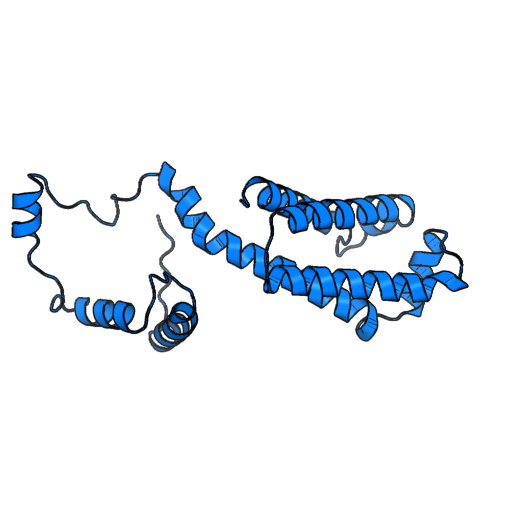U A CA 1
ATOM 647 C C . LEU A 1 89 ? 1.064 -3.992 -5.081 1.00 97.06 89 LEU A C 1
ATOM 649 O O . LEU A 1 89 ? 1.177 -4.104 -6.295 1.00 97.06 89 LEU A O 1
ATOM 653 N N . TRP A 1 90 ? 2.015 -4.387 -4.228 1.00 97.69 90 TRP A N 1
ATOM 654 C CA . TRP A 1 90 ? 3.306 -4.935 -4.672 1.00 97.69 90 TRP A CA 1
ATOM 655 C C . TRP A 1 90 ? 3.177 -6.246 -5.464 1.00 97.69 90 TRP A C 1
ATOM 657 O O . TRP A 1 90 ? 3.860 -6.451 -6.461 1.00 97.69 90 TRP A O 1
ATOM 667 N N . LEU A 1 91 ? 2.279 -7.149 -5.062 1.00 98.06 91 LEU A N 1
ATOM 668 C CA . LEU A 1 91 ? 2.062 -8.397 -5.804 1.00 98.06 91 LEU A CA 1
ATOM 669 C C . LEU A 1 91 ? 1.441 -8.145 -7.185 1.00 98.06 91 LEU A C 1
ATOM 671 O O . LEU A 1 91 ? 1.815 -8.794 -8.161 1.00 98.06 91 LEU A O 1
ATOM 675 N N . ILE A 1 92 ? 0.509 -7.193 -7.277 1.00 97.81 92 ILE A N 1
ATOM 676 C CA . ILE A 1 92 ? -0.088 -6.787 -8.549 1.00 97.81 92 ILE A CA 1
ATOM 677 C C . ILE A 1 92 ? 0.966 -6.113 -9.428 1.00 97.81 92 ILE A C 1
ATOM 679 O O . ILE A 1 92 ? 1.031 -6.442 -10.609 1.00 97.81 92 ILE A O 1
ATOM 683 N N . THR A 1 93 ? 1.809 -5.218 -8.898 1.00 95.44 93 THR A N 1
ATOM 684 C CA . THR A 1 93 ? 2.858 -4.570 -9.706 1.00 95.44 93 THR A CA 1
ATOM 685 C C . THR A 1 93 ? 3.885 -5.576 -10.207 1.00 95.44 93 THR A C 1
ATOM 687 O O . THR A 1 93 ? 4.235 -5.517 -11.384 1.00 95.44 93 THR A O 1
ATOM 690 N N . ALA A 1 94 ? 4.283 -6.555 -9.391 1.00 97.06 94 ALA A N 1
ATOM 691 C CA . ALA A 1 94 ? 5.136 -7.661 -9.820 1.00 97.06 94 ALA A CA 1
ATOM 692 C C . ALA A 1 94 ? 4.521 -8.451 -10.983 1.00 97.06 94 ALA A C 1
ATOM 694 O O . ALA A 1 94 ? 5.165 -8.687 -12.007 1.00 97.06 94 ALA A O 1
ATOM 695 N N . TRP A 1 95 ? 3.252 -8.843 -10.834 1.00 97.75 95 TRP A N 1
ATOM 696 C CA . TRP A 1 95 ? 2.544 -9.619 -11.846 1.00 97.75 95 TRP A CA 1
ATOM 697 C C . TRP A 1 95 ? 2.341 -8.823 -13.139 1.00 97.75 95 TRP A C 1
ATOM 699 O O . TRP A 1 95 ? 2.596 -9.336 -14.226 1.00 97.75 95 TRP A O 1
ATOM 709 N N . VAL A 1 96 ? 1.939 -7.555 -13.040 1.00 96.31 96 VAL A N 1
ATOM 710 C CA . VAL A 1 96 ? 1.768 -6.678 -14.204 1.00 96.31 96 VAL A CA 1
ATOM 711 C C . VAL A 1 96 ? 3.103 -6.440 -14.905 1.00 96.31 96 VAL A C 1
ATOM 713 O O . VAL A 1 96 ? 3.152 -6.537 -16.126 1.00 96.31 96 VAL A O 1
ATOM 716 N N . SER A 1 97 ? 4.186 -6.198 -14.165 1.00 93.81 97 SER A N 1
ATOM 717 C CA . SER A 1 97 ? 5.501 -5.895 -14.745 1.00 93.81 97 SER A CA 1
ATOM 718 C C . SER A 1 97 ? 6.065 -7.046 -15.576 1.00 93.81 97 SER A C 1
ATOM 720 O O . SER A 1 97 ? 6.690 -6.792 -16.604 1.00 93.81 97 SER A O 1
ATOM 722 N N . TRP A 1 98 ? 5.813 -8.292 -15.160 1.00 96.06 98 TRP A N 1
ATOM 723 C CA . TRP A 1 98 ? 6.355 -9.476 -15.831 1.00 96.06 98 TRP A CA 1
ATOM 724 C C . TRP A 1 98 ? 5.364 -10.222 -16.731 1.00 96.06 98 TRP A C 1
ATOM 726 O O . TRP A 1 98 ? 5.772 -10.902 -17.661 1.00 96.06 98 TRP A O 1
ATOM 736 N N . PHE A 1 99 ? 4.059 -10.148 -16.480 1.00 95.56 99 PHE A N 1
ATOM 737 C CA . PHE A 1 99 ? 3.064 -10.907 -17.254 1.00 95.56 99 PHE A CA 1
ATOM 738 C C . PHE A 1 99 ? 2.011 -10.017 -17.913 1.00 95.56 99 PHE A C 1
ATOM 740 O O . PHE A 1 99 ? 1.504 -10.358 -18.979 1.00 95.56 99 PHE A O 1
ATOM 747 N N . GLY A 1 100 ? 1.651 -8.900 -17.277 1.00 92.56 100 GLY A N 1
ATOM 748 C CA . GLY A 1 100 ? 0.528 -8.063 -17.706 1.00 92.56 100 GLY A CA 1
ATOM 749 C C . GLY A 1 100 ? 0.881 -6.944 -18.687 1.00 92.56 100 GLY A C 1
ATOM 750 O O . GLY A 1 100 ? -0.011 -6.460 -19.380 1.00 92.56 100 GLY A O 1
ATOM 751 N N . TRP A 1 101 ? 2.145 -6.514 -18.751 1.00 93.81 101 TRP A N 1
ATOM 752 C CA . TRP A 1 101 ? 2.571 -5.353 -19.535 1.00 93.81 101 TRP A CA 1
ATOM 753 C C . TRP A 1 101 ? 3.541 -5.718 -20.674 1.00 93.81 101 TRP A C 1
ATOM 755 O O . TRP A 1 101 ? 4.402 -6.590 -20.503 1.00 93.81 101 TRP A O 1
ATOM 765 N N . PRO A 1 102 ? 3.461 -5.052 -21.845 1.00 95.44 102 PRO A N 1
ATOM 766 C CA . PRO A 1 102 ? 4.399 -5.286 -22.940 1.00 95.44 102 PRO A CA 1
ATOM 767 C C . PRO A 1 102 ? 5.847 -4.973 -22.539 1.00 95.44 102 PRO A C 1
ATOM 769 O O . PRO A 1 102 ? 6.198 -3.825 -22.262 1.00 95.44 102 PRO A O 1
ATOM 772 N N . HIS A 1 103 ? 6.721 -5.982 -22.584 1.00 93.56 103 HIS A N 1
ATOM 773 C CA . HIS A 1 103 ? 8.116 -5.825 -22.154 1.00 93.56 103 HIS A CA 1
ATOM 774 C C . HIS A 1 103 ? 8.879 -4.843 -23.034 1.00 93.56 103 HIS A C 1
ATOM 776 O O . HIS A 1 103 ? 9.703 -4.095 -22.526 1.00 93.56 103 HIS A O 1
ATOM 782 N N . ALA A 1 104 ? 8.576 -4.791 -24.335 1.00 93.19 104 ALA A N 1
ATOM 783 C CA . ALA A 1 104 ? 9.187 -3.829 -25.249 1.00 93.19 104 ALA A CA 1
ATOM 784 C C . ALA A 1 104 ? 8.996 -2.379 -24.764 1.00 93.19 104 ALA A C 1
ATOM 786 O O . ALA A 1 104 ? 9.920 -1.570 -24.836 1.00 93.19 104 ALA A O 1
ATOM 787 N N . GLN A 1 105 ? 7.824 -2.063 -24.204 1.00 93.25 105 GLN A N 1
ATOM 788 C CA . GLN A 1 105 ? 7.561 -0.739 -23.654 1.00 93.25 105 GLN A CA 1
ATOM 789 C C . GLN A 1 105 ? 8.313 -0.518 -22.336 1.00 93.25 105 GLN A C 1
ATOM 791 O O . GLN A 1 105 ? 8.970 0.510 -22.186 1.00 93.25 105 GLN A O 1
ATOM 796 N N . SER A 1 106 ? 8.307 -1.495 -21.424 1.00 93.06 106 SER A N 1
ATOM 797 C CA . SER A 1 106 ? 9.097 -1.430 -20.186 1.00 93.06 106 SER A CA 1
ATOM 798 C C . SER A 1 106 ? 10.597 -1.256 -20.453 1.00 93.06 106 SER A C 1
ATOM 800 O O . SER A 1 106 ? 11.263 -0.451 -19.806 1.00 93.06 106 SER A O 1
ATOM 802 N N . MET A 1 107 ? 11.131 -1.965 -21.449 1.00 94.38 107 MET A N 1
ATOM 803 C CA . MET A 1 107 ? 12.518 -1.839 -21.894 1.00 94.38 107 MET A CA 1
ATOM 804 C C . MET A 1 107 ? 12.800 -0.455 -22.483 1.00 94.38 107 MET A C 1
ATOM 806 O O . MET A 1 107 ? 13.853 0.109 -22.204 1.00 94.38 107 MET A O 1
ATOM 810 N N . SER A 1 108 ? 11.854 0.139 -23.223 1.00 94.75 108 SER A N 1
ATOM 811 C CA . SER A 1 108 ? 12.012 1.506 -23.738 1.00 94.75 108 SER A CA 1
ATOM 812 C C . SER A 1 108 ? 12.114 2.553 -22.621 1.00 94.75 108 SER A C 1
ATOM 814 O O . SER A 1 108 ? 12.918 3.477 -22.722 1.00 94.75 108 SER A O 1
ATOM 816 N N . TRP A 1 109 ? 11.380 2.371 -21.516 1.00 94.12 109 TRP A N 1
ATOM 817 C CA . TRP A 1 109 ? 11.505 3.214 -20.323 1.00 94.12 109 TRP A CA 1
ATOM 818 C C . TRP A 1 109 ? 12.864 3.037 -19.646 1.00 94.12 109 TRP A C 1
ATOM 820 O O . TRP A 1 109 ? 13.514 4.020 -19.307 1.00 94.12 109 TRP A O 1
ATOM 830 N N . LEU A 1 110 ? 13.344 1.797 -19.508 1.00 94.62 110 LEU A N 1
ATOM 831 C CA . LEU A 1 110 ? 14.686 1.535 -18.979 1.00 94.62 110 LEU A CA 1
ATOM 832 C C . LEU A 1 110 ? 15.777 2.143 -19.875 1.00 94.62 110 LEU A C 1
ATOM 834 O O . LEU A 1 110 ? 16.731 2.729 -19.368 1.00 94.62 110 LEU A O 1
ATOM 838 N N . ALA A 1 111 ? 15.623 2.065 -21.197 1.00 94.88 111 ALA A N 1
ATOM 839 C CA . ALA A 1 111 ? 16.532 2.692 -22.150 1.00 94.88 111 ALA A CA 1
ATOM 840 C C . ALA A 1 111 ? 16.556 4.222 -21.996 1.00 94.88 111 ALA A C 1
ATOM 842 O O . ALA A 1 111 ? 17.635 4.812 -21.979 1.00 94.88 111 ALA A O 1
ATOM 843 N N . ALA A 1 112 ? 15.391 4.855 -21.814 1.00 93.25 112 ALA A N 1
ATOM 844 C CA . ALA A 1 112 ? 15.283 6.288 -21.530 1.00 93.25 112 ALA A CA 1
ATOM 845 C C . ALA A 1 112 ? 15.964 6.676 -20.203 1.00 93.25 112 ALA A C 1
ATOM 847 O O . ALA A 1 112 ? 16.547 7.752 -20.093 1.00 93.25 112 ALA A O 1
ATOM 848 N N . CYS A 1 113 ? 15.984 5.765 -19.226 1.00 92.75 113 CYS A N 1
ATOM 849 C CA . CYS A 1 113 ? 16.752 5.907 -17.987 1.00 92.75 113 CYS A CA 1
ATOM 850 C C . CYS A 1 113 ? 18.264 5.631 -18.138 1.00 92.75 113 CYS A C 1
ATOM 852 O O . CYS A 1 113 ? 18.982 5.631 -17.139 1.00 92.75 113 CYS A O 1
ATOM 854 N N . GLY A 1 114 ? 18.766 5.376 -19.351 1.00 92.75 114 GLY A N 1
ATOM 855 C CA . GLY A 1 114 ? 20.185 5.114 -19.617 1.00 92.75 114 GLY A CA 1
ATOM 856 C C . GLY A 1 114 ? 20.638 3.678 -19.332 1.00 92.75 114 GLY A C 1
ATOM 857 O O . GLY A 1 114 ? 21.838 3.418 -19.248 1.00 92.75 114 GLY A O 1
ATOM 858 N N . VAL A 1 115 ? 19.709 2.729 -19.180 1.00 93.94 115 VAL A N 1
ATOM 859 C CA . VAL A 1 115 ? 20.037 1.321 -18.916 1.00 93.94 115 VAL A CA 1
ATOM 860 C C . VAL A 1 115 ? 20.530 0.637 -20.201 1.00 93.94 115 VAL A C 1
ATOM 862 O O . VAL A 1 115 ? 19.794 0.616 -21.196 1.00 93.94 115 VAL A O 1
ATOM 865 N N . PRO A 1 116 ? 21.726 0.013 -20.198 1.00 95.12 116 PRO A N 1
ATOM 866 C CA . PRO A 1 116 ? 22.245 -0.718 -21.353 1.00 95.12 116 PRO A CA 1
ATOM 867 C C . PRO A 1 116 ? 21.324 -1.865 -21.776 1.00 95.12 116 PRO A C 1
ATOM 869 O O . PRO A 1 116 ? 20.812 -2.581 -20.918 1.00 95.12 116 PRO A O 1
ATOM 872 N N . ALA A 1 117 ? 21.182 -2.103 -23.084 1.00 92.88 117 ALA A N 1
ATOM 873 C CA . ALA A 1 117 ? 20.264 -3.107 -23.639 1.00 92.88 117 ALA A CA 1
ATOM 874 C C . ALA A 1 117 ? 20.401 -4.502 -22.997 1.00 92.88 117 ALA A C 1
ATOM 876 O O . ALA A 1 117 ? 19.401 -5.106 -22.622 1.00 92.88 117 ALA A O 1
ATOM 877 N N . GLY A 1 118 ? 21.633 -4.976 -22.776 1.00 94.44 118 GLY A N 1
ATOM 878 C CA . GLY A 1 118 ? 21.889 -6.282 -22.151 1.00 94.44 118 GLY A CA 1
ATOM 879 C C . GLY A 1 118 ? 21.481 -6.393 -20.675 1.00 94.44 118 GLY A C 1
ATOM 880 O O . GLY A 1 118 ? 21.438 -7.496 -20.143 1.00 94.44 118 GLY A O 1
ATOM 881 N N . LEU A 1 119 ? 21.181 -5.274 -20.006 1.00 95.50 119 LEU A N 1
ATOM 882 C CA . LEU A 1 119 ? 20.751 -5.232 -18.604 1.00 95.50 119 LEU A CA 1
ATOM 883 C C . LEU A 1 119 ? 19.261 -4.914 -18.434 1.00 95.50 119 LEU A C 1
ATOM 885 O O . LEU A 1 119 ? 18.753 -5.034 -17.323 1.00 95.50 119 LEU A O 1
ATOM 889 N N . GLN A 1 120 ? 18.546 -4.534 -19.497 1.00 94.81 120 GLN A N 1
ATOM 890 C CA . GLN A 1 120 ? 17.147 -4.103 -19.395 1.00 94.81 120 GLN A CA 1
ATOM 891 C C . GLN A 1 120 ? 16.227 -5.233 -18.918 1.00 94.81 120 GLN A C 1
ATOM 893 O O . GLN A 1 120 ? 15.501 -5.062 -17.942 1.00 94.81 120 GLN A O 1
ATOM 898 N N . GLU A 1 121 ? 16.290 -6.404 -19.550 1.00 94.88 121 GLU A N 1
ATOM 899 C CA . GLU A 1 121 ? 15.477 -7.560 -19.155 1.00 94.88 121 GLU A CA 1
ATOM 900 C C . GLU A 1 121 ? 15.867 -8.121 -17.771 1.00 94.88 121 GLU A C 1
ATOM 902 O O . GLU A 1 121 ? 14.970 -8.269 -16.937 1.00 94.88 121 GLU A O 1
ATOM 907 N N . PRO A 1 122 ? 17.162 -8.338 -17.440 1.00 96.50 122 PRO A N 1
ATOM 908 C CA . PRO A 1 122 ? 17.561 -8.713 -16.083 1.00 96.50 122 PRO A CA 1
ATOM 909 C C . PRO A 1 122 ? 17.087 -7.726 -15.014 1.00 96.50 122 PRO A C 1
ATOM 911 O O . PRO A 1 122 ? 16.659 -8.145 -13.939 1.00 96.50 122 PRO A O 1
ATOM 914 N N . MET A 1 123 ? 17.132 -6.420 -15.297 1.00 95.38 123 MET A N 1
ATOM 915 C CA . MET A 1 123 ? 16.678 -5.406 -14.350 1.00 95.38 123 MET A CA 1
ATOM 916 C C . MET A 1 123 ? 15.155 -5.400 -14.200 1.00 95.38 123 MET A C 1
ATOM 918 O O . MET A 1 123 ? 14.663 -5.257 -13.082 1.00 95.38 123 MET A O 1
ATOM 922 N N . LEU A 1 124 ? 14.406 -5.617 -15.285 1.00 95.50 124 LEU A N 1
ATOM 923 C CA . LEU A 1 124 ? 12.951 -5.766 -15.230 1.00 95.50 124 LEU A CA 1
ATOM 924 C C . LEU A 1 124 ? 12.540 -7.013 -14.431 1.00 95.50 124 LEU A C 1
ATOM 926 O O . LEU A 1 124 ? 11.632 -6.939 -13.599 1.00 95.50 124 LEU A O 1
ATOM 930 N N . LEU A 1 125 ? 13.230 -8.137 -14.638 1.00 96.62 125 LEU A N 1
ATOM 931 C CA . LEU A 1 125 ? 13.019 -9.360 -13.866 1.00 96.62 125 LEU A CA 1
ATOM 932 C C . LEU A 1 125 ? 13.326 -9.130 -12.384 1.00 96.62 125 LEU A C 1
ATOM 934 O O . LEU A 1 125 ? 12.525 -9.491 -11.524 1.00 96.62 125 LEU A O 1
ATOM 938 N N . ALA A 1 126 ? 14.462 -8.499 -12.079 1.00 96.00 126 ALA A N 1
ATOM 939 C CA . ALA A 1 126 ? 14.863 -8.193 -10.711 1.00 96.00 126 ALA A CA 1
ATOM 940 C C . ALA A 1 126 ? 13.865 -7.256 -10.013 1.00 96.00 126 ALA A C 1
ATOM 942 O O . ALA A 1 126 ? 13.519 -7.499 -8.858 1.00 96.00 126 ALA A O 1
ATOM 943 N N . ALA A 1 127 ? 13.367 -6.229 -10.709 1.00 95.38 127 ALA A N 1
ATOM 944 C CA . ALA A 1 127 ? 12.333 -5.334 -10.194 1.00 95.38 127 ALA A CA 1
ATOM 945 C C . ALA A 1 127 ? 11.028 -6.095 -9.909 1.00 95.38 127 ALA A C 1
ATOM 947 O O . ALA A 1 127 ? 10.503 -6.026 -8.802 1.00 95.38 127 ALA A O 1
ATOM 948 N N . SER A 1 128 ? 10.564 -6.911 -10.861 1.00 96.56 128 SER A N 1
ATOM 949 C CA . SER A 1 128 ? 9.346 -7.718 -10.699 1.00 96.56 128 SER A CA 1
ATOM 950 C C . SER A 1 128 ? 9.472 -8.721 -9.544 1.00 96.56 128 SER A C 1
ATOM 952 O O . SER A 1 128 ? 8.544 -8.905 -8.758 1.00 96.56 128 SER A O 1
ATOM 954 N N . PHE A 1 129 ? 10.639 -9.352 -9.396 1.00 97.62 129 PHE A N 1
ATOM 955 C CA . PHE A 1 129 ? 10.920 -10.257 -8.285 1.00 97.62 129 PHE A CA 1
ATOM 956 C C . PHE A 1 129 ? 10.981 -9.524 -6.940 1.00 97.62 129 PHE A C 1
ATOM 958 O O . PHE A 1 129 ? 10.451 -10.027 -5.949 1.00 97.62 129 PHE A O 1
ATOM 965 N N . MET A 1 130 ? 11.600 -8.341 -6.894 1.00 97.00 130 MET A N 1
ATOM 966 C CA . MET A 1 130 ? 11.667 -7.513 -5.689 1.00 97.00 130 MET A CA 1
ATOM 967 C C . MET A 1 130 ? 10.264 -7.138 -5.206 1.00 97.00 130 MET A C 1
ATOM 969 O O . MET A 1 130 ? 9.956 -7.325 -4.029 1.00 97.00 130 MET A O 1
ATOM 973 N N . ASP A 1 131 ? 9.400 -6.692 -6.116 1.00 97.44 131 ASP A N 1
ATOM 974 C CA . ASP A 1 131 ? 8.002 -6.382 -5.829 1.00 97.44 131 ASP A CA 1
ATOM 975 C C . ASP A 1 131 ? 7.272 -7.607 -5.249 1.00 97.44 131 ASP A C 1
ATOM 977 O O . ASP A 1 131 ? 6.651 -7.532 -4.184 1.00 97.44 131 ASP A O 1
ATOM 981 N N . ALA A 1 132 ? 7.425 -8.777 -5.881 1.00 97.62 132 ALA A N 1
ATOM 982 C CA . ALA A 1 132 ? 6.817 -10.017 -5.403 1.00 97.62 132 ALA A CA 1
ATOM 983 C C . ALA A 1 132 ? 7.323 -10.404 -4.003 1.00 97.62 132 ALA A C 1
ATOM 985 O O . ALA A 1 132 ? 6.534 -10.782 -3.131 1.00 97.62 132 ALA A O 1
ATOM 986 N N . ALA A 1 133 ? 8.632 -10.282 -3.769 1.00 97.31 133 ALA A N 1
ATOM 987 C CA . ALA A 1 133 ? 9.266 -10.598 -2.497 1.00 97.31 133 ALA A CA 1
ATOM 988 C C . ALA A 1 133 ? 8.785 -9.666 -1.376 1.00 97.31 133 ALA A C 1
ATOM 990 O O . ALA A 1 133 ? 8.456 -10.139 -0.288 1.00 97.31 133 ALA A O 1
ATOM 991 N N . VAL A 1 134 ? 8.690 -8.358 -1.638 1.00 96.88 134 VAL A N 1
ATOM 992 C CA . VAL A 1 134 ? 8.161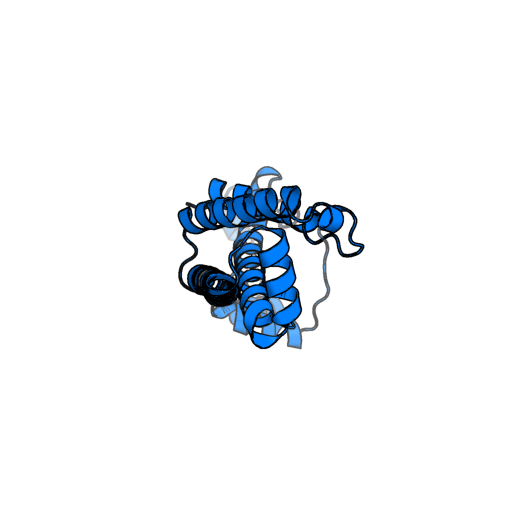 -7.371 -0.686 1.00 96.88 134 VAL A CA 1
ATOM 993 C C . VAL A 1 134 ? 6.704 -7.676 -0.346 1.00 96.88 134 VAL A C 1
ATOM 995 O O . VAL A 1 134 ? 6.355 -7.739 0.837 1.00 96.88 134 VAL A O 1
ATOM 998 N N . GLY A 1 135 ? 5.865 -7.911 -1.359 1.00 97.06 135 GLY A N 1
ATOM 999 C CA . GLY A 1 135 ? 4.454 -8.240 -1.171 1.00 97.06 135 GLY A CA 1
ATOM 1000 C C . GLY A 1 135 ? 4.254 -9.518 -0.351 1.00 97.06 135 GLY A C 1
ATOM 1001 O O . GLY A 1 135 ? 3.530 -9.515 0.646 1.00 97.06 135 GLY A O 1
ATOM 1002 N N . ALA A 1 136 ? 4.959 -10.597 -0.698 1.00 97.06 136 ALA A N 1
ATOM 1003 C CA . ALA A 1 136 ? 4.891 -11.862 0.030 1.00 97.06 136 ALA A CA 1
ATOM 1004 C C . ALA A 1 136 ? 5.404 -11.730 1.472 1.00 97.06 136 ALA A C 1
ATOM 1006 O O . ALA A 1 136 ? 4.784 -12.234 2.412 1.00 97.06 136 ALA A O 1
ATOM 1007 N N . LEU A 1 137 ? 6.515 -11.020 1.678 1.00 96.12 137 LEU A N 1
ATOM 1008 C CA . LEU A 1 137 ? 7.107 -10.857 3.002 1.00 96.12 137 LEU A CA 1
ATOM 1009 C C . LEU A 1 137 ? 6.234 -9.992 3.922 1.00 96.12 137 LEU A C 1
ATOM 1011 O O . LEU A 1 137 ? 6.144 -10.287 5.115 1.00 96.12 137 LEU A O 1
ATOM 1015 N N . LEU A 1 138 ? 5.532 -8.989 3.379 1.00 95.00 138 LEU A N 1
ATOM 1016 C CA . LEU A 1 138 ? 4.515 -8.233 4.115 1.00 95.00 138 LEU A CA 1
ATOM 1017 C C . LEU A 1 138 ? 3.340 -9.107 4.570 1.00 95.00 138 LEU A C 1
ATOM 1019 O O . LEU A 1 138 ? 2.890 -8.941 5.702 1.00 95.00 138 LEU A O 1
ATOM 1023 N N . LEU A 1 139 ? 2.860 -10.033 3.730 1.00 93.19 139 LEU A N 1
ATOM 1024 C CA . LEU A 1 139 ? 1.774 -10.952 4.099 1.00 93.19 139 LEU A CA 1
ATOM 1025 C C . LEU A 1 139 ? 2.205 -11.949 5.179 1.00 93.19 139 LEU A C 1
ATOM 1027 O O . LEU A 1 139 ? 1.439 -12.243 6.093 1.00 93.19 139 LEU A O 1
ATOM 1031 N N . LEU A 1 140 ? 3.429 -12.469 5.079 1.00 92.25 140 LEU A N 1
ATOM 1032 C CA . LEU A 1 140 ? 3.927 -13.495 5.994 1.00 92.25 140 LEU A CA 1
ATOM 1033 C C . LEU A 1 140 ? 4.355 -12.911 7.342 1.00 92.25 140 LEU A C 1
ATOM 1035 O O . LEU A 1 140 ? 4.048 -13.478 8.392 1.00 92.25 140 LEU A O 1
ATOM 1039 N N . ARG A 1 141 ? 5.130 -11.819 7.327 1.00 89.94 141 ARG A N 1
ATOM 1040 C CA . ARG A 1 141 ? 5.736 -11.216 8.523 1.00 89.94 141 ARG A CA 1
ATOM 1041 C C . ARG A 1 141 ? 5.919 -9.704 8.345 1.00 89.94 141 ARG A C 1
ATOM 1043 O O . ARG A 1 141 ? 7.042 -9.265 8.077 1.00 89.94 141 ARG A O 1
ATOM 1050 N N . PRO A 1 142 ? 4.875 -8.889 8.577 1.00 89.44 142 PRO A N 1
ATOM 1051 C CA . PRO A 1 142 ? 4.979 -7.438 8.477 1.00 89.44 142 PRO A CA 1
ATOM 1052 C C . PRO A 1 142 ? 5.900 -6.900 9.578 1.00 89.44 142 PRO A C 1
ATOM 1054 O O . PRO A 1 142 ? 5.518 -6.755 10.738 1.00 89.44 142 PRO A O 1
ATOM 1057 N N . ARG A 1 143 ? 7.157 -6.636 9.217 1.00 92.44 143 ARG A N 1
ATOM 1058 C CA . ARG A 1 143 ? 8.186 -6.094 10.109 1.00 92.44 143 ARG A CA 1
ATOM 1059 C C . ARG A 1 143 ? 8.405 -4.616 9.846 1.00 92.44 143 ARG A C 1
ATOM 1061 O O . ARG A 1 143 ? 8.394 -4.173 8.702 1.00 92.44 143 ARG A O 1
ATOM 1068 N N . ARG A 1 144 ? 8.718 -3.864 10.904 1.00 93.69 144 ARG A N 1
ATOM 1069 C CA . ARG A 1 144 ? 9.001 -2.426 10.828 1.00 93.69 144 ARG A CA 1
ATOM 1070 C C . ARG A 1 144 ? 10.025 -2.058 9.749 1.00 93.69 144 ARG A C 1
ATOM 1072 O O . ARG A 1 144 ? 9.810 -1.100 9.015 1.00 93.69 144 ARG A O 1
ATOM 1079 N N . TRP A 1 145 ? 11.116 -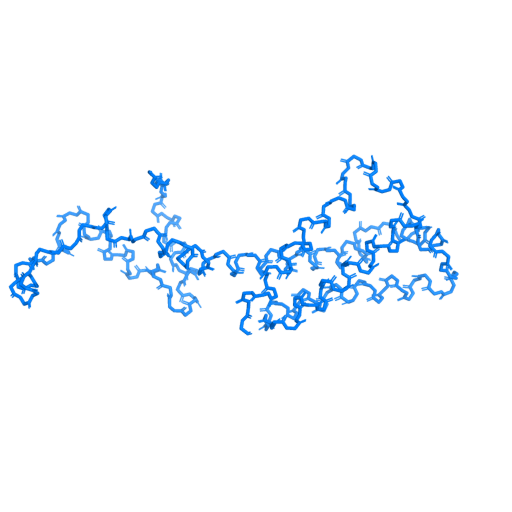2.814 9.624 1.00 94.75 145 TRP A N 1
ATOM 1080 C CA . TRP A 1 145 ? 12.165 -2.522 8.640 1.00 94.75 145 TRP A CA 1
ATOM 1081 C C . TRP A 1 145 ? 11.689 -2.665 7.185 1.00 94.75 145 TRP A C 1
ATOM 1083 O O . TRP A 1 145 ? 12.210 -1.963 6.325 1.00 94.75 145 TRP A O 1
ATOM 1093 N N . LEU A 1 146 ? 10.671 -3.493 6.907 1.00 95.69 146 LEU A N 1
ATOM 1094 C CA . LEU A 1 146 ? 10.107 -3.630 5.558 1.00 95.69 146 LEU A CA 1
ATOM 1095 C C . LEU A 1 146 ? 9.464 -2.335 5.088 1.00 95.69 146 LEU A C 1
ATOM 1097 O O . LEU A 1 146 ? 9.530 -2.018 3.908 1.00 95.69 146 LEU A O 1
ATOM 1101 N N . TRP A 1 147 ? 8.849 -1.574 5.992 1.00 96.62 147 TRP A N 1
ATOM 1102 C CA . TRP A 1 147 ? 8.271 -0.275 5.653 1.00 96.62 147 TRP A CA 1
ATOM 1103 C C . TRP A 1 147 ? 9.347 0.745 5.279 1.00 96.62 147 TRP A C 1
ATOM 1105 O O . TRP A 1 147 ? 9.166 1.496 4.327 1.00 96.62 147 TRP A O 1
ATOM 1115 N N . ALA A 1 148 ? 10.493 0.727 5.967 1.00 96.06 148 ALA A N 1
ATOM 1116 C CA . ALA A 1 148 ? 11.637 1.561 5.603 1.00 96.06 148 ALA A CA 1
ATOM 1117 C C . ALA A 1 148 ? 12.267 1.128 4.270 1.00 96.06 148 ALA A C 1
ATOM 1119 O O . ALA A 1 148 ? 12.580 1.979 3.442 1.00 96.06 148 ALA A O 1
ATOM 1120 N N . ALA A 1 149 ? 12.411 -0.181 4.039 1.00 95.75 149 ALA A N 1
ATOM 1121 C CA . ALA A 1 149 ? 12.924 -0.717 2.780 1.00 95.75 149 ALA A CA 1
ATOM 1122 C C . ALA A 1 149 ? 12.017 -0.346 1.597 1.00 95.75 149 ALA A C 1
ATOM 1124 O O . ALA A 1 149 ? 12.507 0.116 0.575 1.00 95.75 149 ALA A O 1
ATOM 1125 N N . GLN A 1 150 ? 10.697 -0.464 1.762 1.00 96.50 150 GLN A N 1
ATOM 1126 C CA . GLN A 1 150 ? 9.715 -0.014 0.773 1.00 96.50 150 GLN A CA 1
ATOM 1127 C C . GLN A 1 150 ? 9.784 1.489 0.527 1.00 96.50 150 GLN A C 1
ATOM 1129 O O . GLN A 1 150 ? 9.733 1.908 -0.620 1.00 96.50 150 GLN A O 1
ATOM 1134 N N . LEU A 1 151 ? 9.926 2.297 1.582 1.00 96.50 151 LEU A N 1
ATOM 1135 C CA . LEU A 1 151 ? 10.068 3.745 1.450 1.00 96.50 151 LEU A CA 1
ATOM 1136 C C . LEU A 1 151 ? 11.321 4.106 0.638 1.00 96.50 151 LEU A C 1
ATOM 1138 O O . LEU A 1 151 ? 11.257 4.968 -0.234 1.00 96.50 151 LEU A O 1
ATOM 1142 N N . ALA A 1 152 ? 12.440 3.423 0.896 1.00 96.75 152 ALA A N 1
ATOM 1143 C CA . ALA A 1 152 ? 13.682 3.606 0.153 1.00 96.75 152 ALA A CA 1
ATOM 1144 C C . ALA A 1 152 ? 13.554 3.136 -1.303 1.00 96.75 152 ALA A C 1
ATOM 1146 O O . ALA A 1 152 ? 13.950 3.862 -2.210 1.00 96.75 152 ALA A O 1
ATOM 1147 N N . LEU A 1 153 ? 12.963 1.960 -1.534 1.00 95.94 153 LEU A N 1
ATOM 1148 C CA . LEU A 1 153 ? 12.749 1.399 -2.867 1.00 95.94 153 LEU A CA 1
ATOM 1149 C C . LEU A 1 153 ? 11.818 2.293 -3.695 1.00 95.94 153 LEU A C 1
ATOM 1151 O O . LEU A 1 153 ? 12.190 2.740 -4.779 1.00 95.94 153 LEU A O 1
ATOM 1155 N N . ALA A 1 154 ? 10.639 2.605 -3.153 1.00 95.88 154 ALA A N 1
ATOM 1156 C CA . ALA A 1 154 ? 9.635 3.423 -3.814 1.00 95.88 154 ALA A CA 1
ATOM 1157 C C . ALA A 1 154 ? 10.089 4.865 -4.016 1.00 95.88 154 ALA A C 1
ATOM 1159 O O . ALA A 1 154 ? 9.896 5.430 -5.092 1.00 95.88 154 ALA A O 1
ATOM 1160 N N . GLY A 1 155 ? 10.746 5.452 -3.016 1.00 96.56 155 GLY A N 1
ATOM 1161 C CA . GLY A 1 155 ? 11.327 6.784 -3.126 1.00 96.56 155 GLY A CA 1
ATOM 1162 C C . GLY A 1 155 ? 12.443 6.823 -4.167 1.00 96.56 155 GLY A C 1
ATOM 1163 O O . GLY A 1 155 ? 12.446 7.702 -5.024 1.00 96.56 155 GLY A O 1
ATOM 1164 N N . GLY A 1 156 ? 13.340 5.834 -4.144 1.00 95.31 156 GLY A N 1
ATOM 1165 C CA . GLY A 1 156 ? 14.469 5.724 -5.063 1.00 95.31 156 GLY A CA 1
ATOM 1166 C C . GLY A 1 156 ? 14.028 5.660 -6.520 1.00 95.31 156 GLY A C 1
ATOM 1167 O O . GLY A 1 156 ? 14.438 6.507 -7.315 1.00 95.31 156 GLY A O 1
ATOM 1168 N N . TYR A 1 157 ? 13.141 4.721 -6.874 1.00 93.06 157 TYR A N 1
ATOM 1169 C CA . TYR A 1 157 ? 12.677 4.636 -8.260 1.00 93.06 157 TYR A CA 1
ATOM 1170 C C . TYR A 1 157 ? 11.831 5.856 -8.655 1.00 93.06 157 TYR A C 1
ATOM 1172 O O . TYR A 1 157 ? 11.899 6.281 -9.802 1.00 93.06 157 TYR A O 1
ATOM 1180 N N . THR A 1 158 ? 11.075 6.464 -7.730 1.00 94.88 158 THR A N 1
ATOM 1181 C CA . THR A 1 158 ? 10.288 7.679 -8.023 1.00 94.88 158 THR A CA 1
ATOM 1182 C C . THR A 1 158 ? 11.196 8.859 -8.368 1.00 94.88 158 THR A C 1
ATOM 1184 O O . THR A 1 158 ? 10.898 9.600 -9.304 1.00 94.88 158 THR A O 1
ATOM 1187 N N . VAL A 1 159 ? 12.316 9.028 -7.657 1.00 95.19 159 VAL A N 1
ATOM 1188 C CA . VAL A 1 159 ? 13.315 10.066 -7.959 1.00 95.19 159 VAL A CA 1
ATOM 1189 C C . VAL A 1 159 ? 13.966 9.808 -9.314 1.00 95.19 159 VAL A C 1
ATOM 1191 O O . VAL A 1 159 ? 14.014 10.719 -10.136 1.00 95.19 159 VAL A O 1
ATOM 1194 N N . ILE A 1 160 ? 14.402 8.571 -9.574 1.00 94.06 160 ILE A N 1
ATOM 1195 C CA . ILE A 1 160 ? 15.011 8.190 -10.860 1.00 94.06 160 ILE A CA 1
ATOM 1196 C C . ILE A 1 160 ? 14.038 8.475 -12.011 1.00 94.06 160 ILE A C 1
ATOM 1198 O O . ILE A 1 160 ? 14.372 9.203 -12.941 1.00 94.06 160 ILE A O 1
ATOM 1202 N N . MET A 1 161 ? 12.801 7.984 -11.909 1.00 93.25 161 MET A N 1
ATOM 1203 C CA . MET A 1 161 ? 11.771 8.183 -12.931 1.00 93.25 161 MET A CA 1
ATOM 1204 C C . MET A 1 161 ? 11.384 9.655 -13.100 1.00 93.25 161 MET A C 1
ATOM 1206 O O . MET A 1 161 ? 11.077 10.070 -14.208 1.00 93.25 161 MET A O 1
ATOM 1210 N N . SER A 1 162 ? 11.447 10.473 -12.046 1.00 93.31 162 SER A N 1
ATOM 1211 C CA . SER A 1 162 ? 11.181 11.916 -12.160 1.00 93.31 162 SER A CA 1
ATOM 1212 C C . SER A 1 162 ? 12.223 12.653 -13.002 1.00 93.31 162 SER A C 1
ATOM 1214 O O . SER A 1 162 ? 11.895 13.670 -13.604 1.00 93.31 162 SER A O 1
ATOM 1216 N N . VAL A 1 163 ? 13.466 12.161 -13.033 1.00 93.81 163 VAL A N 1
ATOM 1217 C CA . VAL A 1 163 ? 14.549 12.739 -13.842 1.00 93.81 163 VAL A CA 1
ATOM 1218 C C . VAL A 1 163 ? 14.530 12.175 -15.260 1.00 93.81 163 VAL A C 1
ATOM 1220 O O . VAL A 1 163 ? 14.684 12.927 -16.217 1.00 93.81 163 VAL A O 1
ATOM 1223 N N . CYS A 1 164 ? 14.341 10.862 -15.400 1.00 93.00 164 CYS A N 1
ATOM 1224 C CA . CYS A 1 164 ? 14.441 10.179 -16.688 1.00 93.00 164 CYS A CA 1
ATOM 1225 C C . CYS A 1 164 ? 13.157 10.242 -17.527 1.00 93.00 164 CYS A C 1
ATOM 1227 O O . CYS A 1 164 ? 13.240 10.250 -18.749 1.00 93.00 164 CYS A O 1
ATOM 1229 N N . LEU A 1 165 ? 11.991 10.271 -16.876 1.00 91.75 165 LEU A N 1
ATOM 1230 C CA . LEU A 1 165 ? 10.662 10.251 -17.498 1.00 91.75 165 LEU A CA 1
ATOM 1231 C C . LEU A 1 165 ? 9.742 11.307 -16.847 1.00 91.75 165 LEU A C 1
ATOM 1233 O O . LEU A 1 165 ? 8.701 10.966 -16.269 1.00 91.75 165 LEU A O 1
ATOM 1237 N N . PRO A 1 166 ? 10.107 12.604 -16.877 1.00 92.06 166 PRO A N 1
ATOM 1238 C CA . PRO A 1 166 ? 9.332 13.662 -16.227 1.00 92.06 166 PRO A CA 1
ATOM 1239 C C . PRO A 1 166 ? 7.886 13.763 -16.744 1.00 92.06 166 PRO A C 1
ATOM 1241 O O . PRO A 1 166 ? 6.994 14.188 -16.010 1.00 92.06 166 PRO A O 1
ATOM 1244 N N . GLU A 1 167 ? 7.609 13.320 -17.971 1.00 91.38 167 GLU A N 1
ATOM 1245 C CA . GLU A 1 167 ? 6.271 13.262 -18.562 1.00 91.38 167 GLU A CA 1
ATOM 1246 C C . GLU A 1 167 ? 5.291 12.377 -17.771 1.00 91.38 167 GLU A C 1
ATOM 1248 O O . GLU A 1 167 ? 4.078 12.603 -17.814 1.00 91.38 167 GLU A O 1
ATOM 1253 N N . PHE A 1 168 ? 5.788 11.436 -16.959 1.00 91.19 168 PHE A N 1
ATOM 1254 C CA . PHE A 1 168 ? 4.958 10.608 -16.079 1.00 91.19 168 PHE A CA 1
ATOM 1255 C C . PHE A 1 168 ? 4.287 11.411 -14.948 1.00 91.19 168 PHE A C 1
ATOM 1257 O O . PHE A 1 168 ? 3.328 10.924 -14.343 1.00 91.19 168 PHE A O 1
ATOM 1264 N N . TRP A 1 169 ? 4.721 12.649 -14.682 1.00 91.19 169 TRP A N 1
ATOM 1265 C CA . TRP A 1 169 ? 4.007 13.576 -13.794 1.00 91.19 169 TRP A CA 1
ATOM 1266 C C . TRP A 1 169 ? 2.735 14.148 -14.423 1.00 91.19 169 TRP A C 1
ATOM 1268 O O . TRP A 1 169 ? 1.757 14.380 -13.715 1.00 91.19 169 TRP A O 1
ATOM 1278 N N . LEU A 1 170 ? 2.744 14.359 -15.741 1.00 91.69 170 LEU A N 1
ATOM 1279 C CA . LEU A 1 170 ? 1.631 14.939 -16.503 1.00 91.69 170 LEU A CA 1
ATOM 1280 C C . LEU A 1 170 ? 0.700 13.868 -17.085 1.00 91.69 170 LEU A C 1
ATOM 1282 O O . LEU A 1 170 ? -0.357 14.189 -17.628 1.00 91.69 170 LEU A O 1
ATOM 1286 N N . HIS A 1 171 ? 1.076 12.594 -16.972 1.00 88.69 171 HIS A N 1
ATOM 1287 C CA . HIS A 1 171 ? 0.269 11.480 -17.443 1.00 88.69 171 HIS A CA 1
ATOM 1288 C C . HIS A 1 171 ? -1.104 11.459 -16.734 1.00 88.69 171 HIS A C 1
ATOM 1290 O O . HIS A 1 171 ? -1.151 11.555 -15.505 1.00 88.69 171 HIS A O 1
ATOM 1296 N N . PRO A 1 172 ? -2.230 11.255 -17.449 1.00 89.06 172 PRO A N 1
ATOM 1297 C CA . PRO A 1 172 ? -3.584 11.376 -16.886 1.00 89.06 172 PRO A CA 1
ATOM 1298 C C . PRO A 1 172 ? -3.850 10.436 -15.702 1.00 89.06 172 PRO A C 1
ATOM 1300 O O . PRO A 1 172 ? -4.608 10.760 -14.792 1.00 89.06 172 PRO A O 1
ATOM 1303 N N . PHE A 1 173 ? -3.200 9.270 -15.683 1.00 85.62 173 PHE A N 1
ATOM 1304 C CA . PHE A 1 173 ? -3.305 8.322 -14.569 1.00 85.62 173 PHE A CA 1
ATOM 1305 C C . PHE A 1 173 ? -2.387 8.624 -13.375 1.00 85.62 173 PHE A C 1
ATOM 1307 O O . PHE A 1 173 ? -2.456 7.886 -12.390 1.00 85.62 173 PHE A O 1
ATOM 1314 N N . GLY A 1 174 ? -1.556 9.669 -13.440 1.00 88.31 174 GLY A N 1
ATOM 1315 C CA . GLY A 1 174 ? -0.689 10.131 -12.352 1.00 88.31 174 GLY A CA 1
ATOM 1316 C C . GLY A 1 174 ? 0.190 9.043 -11.719 1.00 88.31 174 GLY A C 1
ATOM 1317 O O . GLY A 1 174 ? 0.138 8.880 -10.500 1.00 88.31 174 GLY A O 1
ATOM 1318 N N . PRO A 1 175 ? 0.956 8.256 -12.499 1.00 89.69 175 PRO A N 1
ATOM 1319 C CA . PRO A 1 175 ? 1.757 7.152 -11.973 1.00 89.69 175 PRO A CA 1
ATOM 1320 C C . PRO A 1 175 ? 2.753 7.614 -10.898 1.00 89.69 175 PRO A C 1
ATOM 1322 O O . PRO A 1 175 ? 2.827 6.989 -9.845 1.00 89.69 175 PRO A O 1
ATOM 1325 N N . LEU A 1 176 ? 3.445 8.745 -11.097 1.00 92.19 176 LEU A N 1
ATOM 1326 C CA . LEU A 1 176 ? 4.378 9.279 -10.094 1.00 92.19 176 LEU A CA 1
ATOM 1327 C C . LEU A 1 176 ? 3.670 10.014 -8.952 1.00 92.19 176 LEU A C 1
ATOM 1329 O O . LEU A 1 176 ? 4.060 9.880 -7.792 1.00 92.19 176 LEU A O 1
ATOM 1333 N N . SER A 1 177 ? 2.591 10.749 -9.235 1.00 92.06 177 SER A N 1
ATOM 1334 C CA . SER A 1 177 ? 1.874 11.498 -8.197 1.00 92.06 177 SER A CA 1
ATOM 1335 C C . SER A 1 177 ? 1.187 10.582 -7.179 1.00 92.06 177 SER A C 1
ATOM 1337 O O . SER A 1 177 ? 1.125 10.927 -5.999 1.00 92.06 177 SER A O 1
ATOM 1339 N N . LYS A 1 178 ? 0.755 9.381 -7.588 1.00 93.19 178 LYS A N 1
ATOM 1340 C CA . LYS A 1 178 ? 0.223 8.340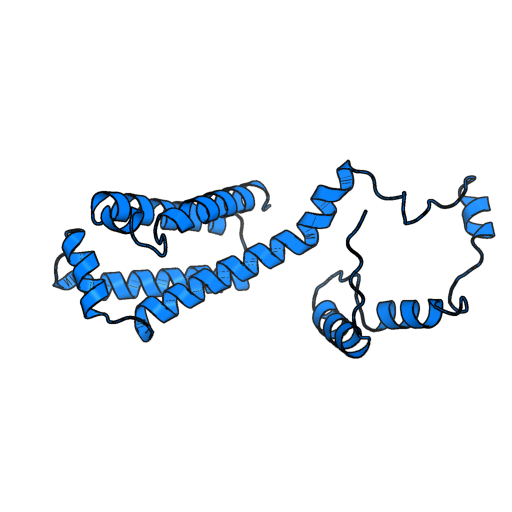 -6.690 1.00 93.19 178 LYS A CA 1
ATOM 1341 C C . LYS A 1 178 ? 1.264 7.770 -5.725 1.00 93.19 178 LYS A C 1
ATOM 1343 O O . LYS A 1 178 ? 0.881 7.286 -4.659 1.00 93.19 178 LYS A O 1
ATOM 1348 N N . ASN A 1 179 ? 2.558 7.882 -6.028 1.00 94.50 179 ASN A N 1
ATOM 1349 C CA . ASN A 1 179 ? 3.604 7.427 -5.116 1.00 94.50 179 ASN A CA 1
ATOM 1350 C C . ASN A 1 179 ? 3.761 8.342 -3.903 1.00 94.50 179 ASN A C 1
ATOM 1352 O O . ASN A 1 179 ? 4.071 7.850 -2.82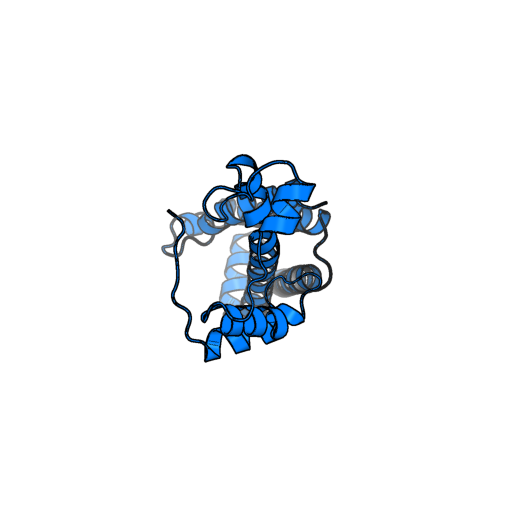6 1.00 94.50 179 ASN A O 1
ATOM 1356 N N . LEU A 1 180 ? 3.481 9.644 -4.011 1.00 94.44 180 LEU A N 1
ATOM 1357 C CA . LEU A 1 180 ? 3.589 10.573 -2.878 1.00 94.44 180 LEU A CA 1
ATOM 1358 C C . LEU A 1 180 ? 2.722 10.171 -1.664 1.00 94.44 180 LEU A C 1
ATOM 1360 O O . LEU A 1 180 ? 3.273 10.029 -0.568 1.00 94.44 180 LEU A O 1
ATOM 1364 N N . PRO A 1 181 ? 1.399 9.933 -1.803 1.00 96.19 181 PRO A N 1
ATOM 1365 C CA . PRO A 1 181 ? 0.592 9.463 -0.680 1.00 96.19 181 PRO A CA 1
ATOM 1366 C C . PRO A 1 181 ? 0.986 8.052 -0.222 1.00 96.19 181 PRO A C 1
ATOM 1368 O O . PRO A 1 181 ? 0.906 7.771 0.973 1.00 96.19 181 PRO A O 1
ATOM 1371 N N . LEU A 1 182 ? 1.462 7.178 -1.122 1.00 95.75 182 LEU A N 1
ATOM 1372 C CA . LEU A 1 182 ? 1.977 5.856 -0.743 1.00 95.75 182 LEU A CA 1
ATOM 1373 C C . LEU A 1 182 ? 3.237 5.966 0.125 1.00 95.75 182 LEU A C 1
ATOM 1375 O O . LEU A 1 182 ? 3.321 5.299 1.152 1.00 95.75 182 LEU A O 1
ATOM 1379 N N . LEU A 1 183 ? 4.176 6.850 -0.219 1.00 97.12 183 LEU A N 1
ATOM 1380 C CA . LEU A 1 183 ? 5.377 7.114 0.575 1.00 97.12 183 LEU A CA 1
ATOM 1381 C C . LEU A 1 183 ? 5.017 7.679 1.953 1.00 97.12 183 LEU A C 1
ATOM 1383 O O . LEU A 1 183 ? 5.556 7.229 2.963 1.00 97.12 183 LEU A O 1
ATOM 1387 N N . ALA A 1 184 ? 4.060 8.609 2.026 1.00 97.56 184 ALA A N 1
ATOM 1388 C CA . ALA A 1 184 ? 3.566 9.127 3.302 1.00 97.56 184 ALA A CA 1
ATOM 1389 C C . ALA A 1 184 ? 2.931 8.020 4.168 1.00 97.56 184 ALA A C 1
ATOM 1391 O O . ALA A 1 184 ? 3.168 7.961 5.378 1.00 97.56 184 ALA A O 1
ATOM 1392 N N . LEU A 1 185 ? 2.175 7.107 3.551 1.00 96.44 185 LEU A N 1
ATOM 1393 C CA . LEU A 1 185 ? 1.580 5.955 4.226 1.00 96.44 185 LEU A CA 1
ATOM 1394 C C . LEU A 1 185 ? 2.643 4.963 4.716 1.00 96.44 185 LEU A C 1
ATOM 1396 O O . LEU A 1 185 ? 2.579 4.515 5.859 1.00 96.44 185 LEU A O 1
ATOM 1400 N N . MET A 1 186 ? 3.648 4.654 3.893 1.00 96.31 186 MET A N 1
ATOM 1401 C CA . MET A 1 186 ? 4.776 3.795 4.270 1.00 96.31 186 MET A CA 1
ATOM 1402 C C . MET A 1 186 ? 5.581 4.408 5.422 1.00 96.31 186 MET A C 1
ATOM 1404 O O . MET A 1 186 ? 5.931 3.703 6.369 1.00 96.31 186 MET A O 1
ATOM 1408 N N . LEU A 1 187 ? 5.816 5.725 5.394 1.00 97.44 187 LEU A N 1
ATOM 1409 C CA . LEU A 1 187 ? 6.455 6.470 6.480 1.00 97.44 187 LEU A CA 1
ATOM 1410 C C . LEU A 1 187 ? 5.638 6.378 7.776 1.00 97.44 187 LEU A C 1
ATOM 1412 O O . LEU A 1 187 ? 6.197 6.090 8.835 1.00 97.44 187 LEU A O 1
ATOM 1416 N N . LEU A 1 188 ? 4.317 6.567 7.704 1.00 96.19 188 LEU A N 1
ATOM 1417 C CA . LEU A 1 188 ? 3.422 6.404 8.851 1.00 96.19 188 LEU A CA 1
ATOM 1418 C C . LEU A 1 188 ? 3.504 4.981 9.419 1.00 96.19 188 LEU A C 1
ATOM 1420 O O . LEU A 1 188 ? 3.733 4.807 10.617 1.00 96.19 188 LEU A O 1
ATOM 1424 N N . MET A 1 189 ? 3.382 3.964 8.563 1.00 96.00 189 MET A N 1
ATOM 1425 C CA . MET A 1 189 ? 3.476 2.562 8.970 1.00 96.00 189 MET A CA 1
ATOM 1426 C C . MET A 1 189 ? 4.835 2.246 9.598 1.00 96.00 189 MET A C 1
ATOM 1428 O O . MET A 1 189 ? 4.884 1.571 10.624 1.00 96.00 189 MET A O 1
ATOM 1432 N N . TRP A 1 190 ? 5.936 2.782 9.065 1.00 96.31 190 TRP A N 1
ATOM 1433 C CA . TRP A 1 190 ? 7.271 2.621 9.646 1.00 96.31 190 TRP A CA 1
ATOM 1434 C C . TRP A 1 190 ? 7.402 3.241 11.046 1.00 96.31 190 TRP A C 1
ATOM 1436 O O . TRP A 1 190 ? 8.103 2.695 11.905 1.00 96.31 190 TRP A O 1
ATOM 1446 N N . ARG A 1 191 ? 6.742 4.381 11.289 1.00 95.38 191 ARG A N 1
ATOM 1447 C CA . ARG A 1 191 ? 6.796 5.095 12.576 1.00 95.38 191 ARG A CA 1
ATOM 1448 C C . ARG A 1 191 ? 5.892 4.483 13.642 1.00 95.38 191 ARG A C 1
ATOM 1450 O O . ARG A 1 191 ? 6.236 4.568 14.816 1.00 95.38 191 ARG A O 1
ATOM 1457 N N . VAL A 1 192 ? 4.768 3.886 13.247 1.00 91.81 192 VAL A N 1
ATOM 1458 C CA . VAL A 1 192 ? 3.776 3.320 14.178 1.00 91.81 192 VAL A CA 1
ATOM 1459 C C . VAL A 1 192 ? 3.970 1.813 14.405 1.00 91.81 192 VAL A C 1
ATOM 1461 O O . VAL A 1 192 ? 3.574 1.294 15.449 1.00 91.81 192 VAL A O 1
ATOM 1464 N N . SER A 1 193 ? 4.602 1.098 13.468 1.00 87.94 193 SER A N 1
ATOM 1465 C CA . SER A 1 193 ? 4.954 -0.317 13.658 1.00 87.94 193 SER A CA 1
ATOM 1466 C C . SER A 1 193 ? 6.001 -0.479 14.762 1.00 87.94 193 SER A C 1
ATOM 1468 O O . SER A 1 193 ? 6.946 0.307 14.844 1.00 87.94 193 SER A O 1
ATOM 1470 N N . LYS A 1 194 ? 5.834 -1.516 15.589 1.00 74.12 194 LYS A N 1
ATOM 1471 C CA . LYS A 1 194 ? 6.784 -1.890 16.645 1.00 74.12 194 LYS A CA 1
ATOM 1472 C C . LYS A 1 194 ? 8.030 -2.553 16.060 1.00 74.12 194 LYS A C 1
ATOM 1474 O O . LYS A 1 194 ? 7.878 -3.386 15.137 1.00 74.12 194 LYS A O 1
#

Foldseek 3Di:
DDDDDDDPPVVLQVVQPVQVVDPPRPRHNVNVVLVVCCVVPNNDDDCVVVCVVVVHDDDDPVPPDDPVCVVVVCCVPVLVVLLLVQLVVLLVCLCCLPPVDDLVVQLVLCVLLVHDNVCSVVVSNVSSVVSNCLSVCSVVPNALVSLVVCLCVLVVVLVSCCVSPVCCCVPPVNPSPVSVVVSVSSVVSSVPGD

Secondary structure (DSSP, 8-state):
--------HHHHHHHHHHHTTSTT-S--HHHHHHHHHHTTTTT---SHHHHHHHTSPPPPTTTSS-TTHHHHHHHHHHHHHHHHHHHHHHHHHHHIIIIIS-HHHHHHHHHHTT--HHHHHHHHHHHHHHHHHHHHHHHH---HHHHHHHHHHHHHHHHHHHHH-GGGGTSTT-TTTTHHHHHHHHHHHHHH--

Organism: NCBI:txid2692166

pLDDT: mean 90.64, std 7.02, range [53.59, 98.06]

InterPro domains:
  IPR025695 DoxX-like family [PF13781] (87-187)

Sequence (194 aa):
PSLVLALPMPLARAAARVAAWMPSSALTPDSLRMLEQSADGGNTADAAPAVAMLGRPLRDPARFARPSQRIGAVWTWAAPLITMTVALLWLITAWVSWFGWPHAQSMSWLAACGVPAGLQEPMLLAASFMDAAVGALLLLRPRRWLWAAQLALAGGYTVIMSVCLPEFWLHPFGPLSKNLPLLALMLLMWRVSK